Protein 4JHK (pdb70)

Secondary structure (DSSP, 8-state):
-----TTS-HHHHHHHHHHHH-GGGS-HHHHHHHHHHHHTT-HHHHTTHHHHHHHHHHHHHHHHS--HHHHHHHHHHHHHHHTHHHHHHH-HHHHHHHHHHHHHHHHH-EETTEE-GGGHHHHHHHHHHHTSHHHHT-HHHHHHHHHHHHHHHHHHHHH-HHHHHHHHHHHHHHHHH-SS--HHHHHHHHHHHHHHHTTS---HHHHHHH--/-TTSTTTS--HHHHHHHHHHH-

Foldseek 3Di:
DCLPCPVDDPVLVVQLVCLLQPVVVHDLLVNLVVLLVVLLVDQVNLLRNLVSLLSNQVNCCVPPVDRPNVVSNVVVLVVCLVCLVVVCVVDVSSNLSSLSNLLSNQQRDADVPHGDLVSLVSNLVSLLVCLDLVNQLDLSSLVSNLVSCLRCVLVSCVSPVVSSVVSLVSLVCCQPPPDSRDPSSNLSSVQSVVCVVVPNHHDPVNCVPRHD/DPPDCVPPDDPVVVVVVVVVVD

Organism: Danio rerio (NCBI:txid7955)

GO terms:
  GO:0042802 identical protein binding (F, IPI)
  GO:0005515 protein binding (F, IPI)

Solvent-accessible surface area: 12411 Å² total; per-residue (Å²): 208,70,49,63,14,121,57,18,84,148,140,24,25,158,42,0,105,49,0,15,147,61,0,55,70,28,89,18,108,124,0,2,39,29,0,0,60,32,0,15,169,36,77,76,0,1,76,22,0,0,70,0,0,91,38,0,19,86,14,4,50,191,81,80,131,19,33,84,0,11,67,27,0,0,36,51,0,14,122,33,19,137,46,54,86,108,4,34,175,142,27,39,102,45,1,15,3,2,0,6,0,0,2,4,0,0,40,70,2,72,2,81,134,106,12,1,83,7,0,7,110,13,0,2,62,0,0,46,49,0,3,64,70,54,0,3,98,46,79,68,0,0,82,8,0,7,46,0,0,62,80,2,0,55,48,0,37,146,70,29,69,138,48,0,67,99,0,0,60,49,0,109,73,6,37,133,126,23,165,88,5,38,89,95,0,72,79,35,0,68,6,0,30,88,22,34,93,41,41,27,138,65,58,121,102,7,79,165,161,40,89,166,123,164,73,36,174,77,142,111,140,37,6,1,50,51,0,47,118,22,55,152,204,94

Sequence (234 aa):
EDYKIQSFDLETQKLLKTALKDPGSVDLEKVSSVIVDQSLKDQVFSREAGRICYTIVQAEAKQTNGSVFRRNLLNRLQQEFKAREEETRKRSTQEWVCLVSFICNIFDYLKVNNMPMVALVHHPVYDCLFRLAQSDALKNEEEVDCLVLQLHRIGDQLEKMNVQLMDELFNLLRDGFLLQEDLSSMGRLLLLEILEFRAGGWKLSDTAQKYYYSPLGSMSRIKNWGDEVEEQEMRT

Structure (mmCIF, N/CA/C/O backbone):
data_4JHK
#
_entry.id   4JHK
#
_cell.length_a   70.650
_cell.length_b   70.650
_cell.length_c   242.550
_cell.angle_alpha   90.00
_cell.angle_beta   90.00
_cell.angle_gamma   120.00
#
_symmetry.space_group_name_H-M   'P 65 2 2'
#
loop_
_entity.id
_entity.type
_entity.pdbx_description
1 polymer 'MIF4G domain-containing protein B'
2 polymer 'Sb:cb157 protein'
3 non-polymer 'SULFATE ION'
4 water water
#
loop_
_atom_site.group_PDB
_atom_site.id
_atom_site.type_symbol
_atom_site.label_atom_id
_atom_site.label_alt_id
_atom_site.label_comp_id
_atom_site.label_asym_id
_atom_site.label_entity_id
_atom_site.label_seq_id
_atom_site.pdbx_PDB_ins_code
_atom_site.Cartn_x
_atom_site.Cartn_y
_atom_site.Cartn_z
_atom_site.occupancy
_atom_site.B_iso_or_equiv
_atom_site.auth_seq_id
_atom_site.auth_comp_id
_atom_site.auth_asym_id
_atom_site.auth_atom_id
_atom_site.pdbx_PDB_model_num
ATOM 1 N N . GLU A 1 7 ? -7.497 37.646 3.584 1.00 63.33 7 GLU A N 1
ATOM 2 C CA . GLU A 1 7 ? -6.496 38.704 3.437 1.00 63.85 7 GLU A CA 1
ATOM 3 C C . GLU A 1 7 ? -5.095 38.144 3.172 1.00 66.17 7 GLU A C 1
ATOM 4 O O . GLU A 1 7 ? -4.457 38.512 2.181 1.00 59.93 7 GLU A O 1
ATOM 10 N N . ASP A 1 8 ? -4.609 37.263 4.049 1.00 61.94 8 ASP A N 1
ATOM 11 C CA . ASP A 1 8 ? -3.328 36.601 3.799 1.00 59.52 8 ASP A CA 1
ATOM 12 C C . ASP A 1 8 ? -3.535 35.310 3.016 1.00 67.12 8 ASP A C 1
ATOM 13 O O . ASP A 1 8 ? -4.163 34.360 3.494 1.00 73.61 8 ASP A O 1
ATOM 18 N N . TYR A 1 9 ? -3.010 35.289 1.799 1.00 64.92 9 TYR A N 1
ATOM 19 C CA . TYR A 1 9 ? -3.095 34.106 0.962 1.00 55.59 9 TYR A CA 1
ATOM 20 C C . TYR A 1 9 ? -1.818 33.283 1.070 1.00 61.09 9 TYR A C 1
ATOM 21 O O . TYR A 1 9 ? -1.728 32.195 0.505 1.00 73.44 9 TYR A O 1
ATOM 30 N N . LYS A 1 10 ? -0.840 33.808 1.804 1.00 60.72 10 LYS A N 1
ATOM 31 C CA . LYS A 1 10 ? 0.412 33.095 2.079 1.00 65.37 10 LYS A CA 1
ATOM 32 C C . LYS A 1 10 ? 1.257 32.869 0.816 1.00 64.04 10 LYS A C 1
ATOM 33 O O . LYS A 1 10 ? 1.681 31.746 0.530 1.00 55.73 10 LYS A O 1
ATOM 39 N N . ILE A 1 11 ? 1.507 33.948 0.073 1.00 65.66 11 ILE A N 1
ATOM 40 C CA . ILE A 1 11 ? 2.270 33.862 -1.174 1.00 58.81 11 ILE A CA 1
ATOM 41 C C . ILE A 1 11 ? 3.676 34.441 -1.069 1.00 57.23 11 ILE A C 1
ATOM 42 O O . ILE A 1 11 ? 4.273 34.799 -2.085 1.00 59.32 11 ILE A O 1
ATOM 47 N N . GLN A 1 12 ? 4.206 34.515 0.149 1.00 59.54 12 GLN A N 1
ATOM 48 C CA . GLN A 1 12 ? 5.509 35.139 0.385 1.00 51.06 12 GLN A CA 1
ATOM 49 C C . GLN A 1 12 ? 6.634 34.312 -0.224 1.00 50.22 12 GLN A C 1
ATOM 50 O O . GLN A 1 12 ? 7.730 34.822 -0.464 1.00 58.53 12 GLN A O 1
ATOM 56 N N . SER A 1 13 ? 6.347 33.037 -0.483 1.00 54.28 13 SER A N 1
ATOM 57 C CA . SER A 1 13 ? 7.325 32.111 -1.061 1.00 54.56 13 SER A CA 1
ATOM 58 C C . SER A 1 13 ? 7.548 32.353 -2.547 1.00 48.71 13 SER A C 1
ATOM 59 O O . SER A 1 13 ? 8.387 31.705 -3.162 1.00 48.32 13 SER A O 1
ATOM 62 N N . PHE A 1 14 ? 6.797 33.296 -3.109 1.00 57.17 14 PHE A N 1
ATOM 63 C CA . PHE A 1 14 ? 6.769 33.521 -4.550 1.00 52.98 14 PHE A CA 1
ATOM 64 C C . PHE A 1 14 ? 7.715 34.620 -5.006 1.00 66.96 14 PHE A C 1
ATOM 65 O O . PHE A 1 14 ? 7.862 35.656 -4.345 1.00 62.71 14 PHE A O 1
ATOM 73 N N . ASP A 1 15 ? 8.173 34.460 -6.224 1.00 67.56 15 ASP A N 1
ATOM 74 C CA . ASP A 1 15 ? 8.993 35.399 -6.903 1.00 55.76 15 ASP A CA 1
ATOM 75 C C . ASP A 1 15 ? 8.208 36.680 -6.916 1.00 56.23 15 ASP A C 1
ATOM 76 O O . ASP A 1 15 ? 7.017 36.682 -6.921 1.00 59.68 15 ASP A O 1
ATOM 81 N N . LEU A 1 16 ? 8.903 37.784 -6.832 1.00 66.75 16 LEU A N 1
ATOM 82 C CA . LEU A 1 16 ? 8.285 39.101 -6.693 1.00 62.51 16 LEU A CA 1
ATOM 83 C C . LEU A 1 16 ? 7.379 39.427 -7.882 1.00 57.02 16 LEU A C 1
ATOM 84 O O . LEU A 1 16 ? 6.322 40.053 -7.730 1.00 40.54 16 LEU A O 1
ATOM 89 N N . GLU A 1 17 ? 7.808 38.992 -9.064 1.00 57.67 17 GLU A N 1
ATOM 90 C CA . GLU A 1 17 ? 7.041 39.178 -10.289 1.00 69.57 17 GLU A CA 1
ATOM 91 C C . GLU A 1 17 ? 5.720 38.418 -10.216 1.00 60.76 17 GLU A C 1
ATOM 92 O O . GLU A 1 17 ? 4.665 38.926 -10.598 1.00 47.36 17 GLU A O 1
ATOM 98 N N . THR A 1 18 ? 5.802 37.189 -9.718 1.00 61.22 18 THR A N 1
ATOM 99 C CA . THR A 1 18 ? 4.649 36.304 -9.618 1.00 56.91 18 THR A CA 1
ATOM 100 C C . THR A 1 18 ? 3.667 36.758 -8.537 1.00 51.06 18 THR A C 1
ATOM 101 O O . THR A 1 18 ? 2.457 36.551 -8.657 1.00 49.73 18 THR A O 1
ATOM 105 N N . GLN A 1 19 ? 4.190 37.378 -7.482 1.00 51.92 19 GLN A N 1
ATOM 106 C CA . GLN A 1 19 ? 3.328 37.977 -6.467 1.00 55.29 19 GLN A CA 1
ATOM 107 C C . GLN A 1 19 ? 2.421 38.990 -7.149 1.00 44.04 19 GLN A C 1
ATOM 108 O O . GLN A 1 19 ? 1.235 39.040 -6.873 1.00 49.11 19 GLN A O 1
ATOM 114 N N . LYS A 1 20 ? 2.982 39.772 -8.065 1.00 51.25 20 LYS A N 1
ATOM 115 C CA . LYS A 1 20 ? 2.210 40.791 -8.767 1.00 50.03 20 LYS A CA 1
ATOM 116 C C . LYS A 1 20 ? 1.161 40.140 -9.671 1.00 53.20 20 LYS A C 1
ATOM 117 O O . LYS A 1 20 ? 0.012 40.597 -9.747 1.00 49.30 20 LYS A O 1
ATOM 123 N N . LEU A 1 21 ? 1.561 39.061 -10.338 1.00 42.63 21 LEU A N 1
ATOM 124 C CA . LEU A 1 21 ? 0.657 38.319 -11.211 1.00 40.07 21 LEU A CA 1
ATOM 125 C C . LEU A 1 21 ? -0.536 37.784 -10.430 1.00 42.63 21 LEU A C 1
ATOM 126 O O . LEU A 1 21 ? -1.683 37.932 -10.853 1.00 37.82 21 LEU A O 1
ATOM 131 N N . LEU A 1 22 ? -0.256 37.181 -9.277 1.00 41.76 22 LEU A N 1
ATOM 132 C CA . LEU A 1 22 ? -1.295 36.576 -8.445 1.00 37.91 22 LEU A CA 1
ATOM 133 C C . LEU A 1 22 ? -2.254 37.606 -7.843 1.00 41.01 22 LEU A C 1
ATOM 134 O O . LEU A 1 22 ? -3.466 37.378 -7.797 1.00 42.33 22 LEU A O 1
ATOM 139 N N . LYS A 1 23 ? -1.711 38.733 -7.385 1.00 42.14 23 LYS A N 1
ATOM 140 C CA . LYS A 1 23 ? -2.521 39.797 -6.799 1.00 44.72 23 LYS A CA 1
ATOM 141 C C . LYS A 1 23 ? -3.419 40.424 -7.857 1.00 44.87 23 LYS A C 1
ATOM 142 O O . LYS A 1 23 ? -4.538 40.837 -7.573 1.00 37.55 23 LYS A O 1
ATOM 148 N N . THR A 1 24 ? -2.908 40.475 -9.083 1.00 47.16 24 THR A N 1
ATOM 149 C CA . THR A 1 24 ? -3.642 41.004 -10.219 1.00 38.22 24 THR A CA 1
ATOM 150 C C . THR A 1 24 ? -4.837 40.124 -10.554 1.00 42.53 24 THR A C 1
ATOM 151 O O . THR A 1 24 ? -5.950 40.614 -10.774 1.00 42.38 24 THR A O 1
ATOM 155 N N . ALA A 1 25 ? -4.595 38.819 -10.587 1.00 39.48 25 ALA A N 1
ATOM 156 C CA . ALA A 1 25 ? -5.621 37.848 -10.936 1.00 32.35 25 ALA A CA 1
ATOM 157 C C . ALA A 1 25 ? -6.810 37.906 -9.986 1.00 34.99 25 ALA A C 1
ATOM 158 O O . ALA A 1 25 ? -7.931 37.587 -10.379 1.00 30.73 25 ALA A O 1
ATOM 160 N N . LEU A 1 26 ? -6.553 38.321 -8.743 1.00 39.22 26 LEU A N 1
ATOM 161 C CA . LEU A 1 26 ? -7.579 38.393 -7.701 1.00 38.19 26 LEU A CA 1
ATOM 162 C C . LEU A 1 26 ? -8.571 39.494 -7.978 1.00 43.83 26 LEU A C 1
ATOM 163 O O . LEU A 1 26 ? -9.750 39.371 -7.646 1.00 41.37 26 LEU A O 1
ATOM 168 N N . LYS A 1 27 ? -8.082 40.591 -8.550 1.00 51.09 27 LYS A N 1
ATOM 169 C CA . LYS A 1 27 ? -8.937 41.740 -8.836 1.00 48.42 27 LYS A CA 1
ATOM 170 C C . LYS A 1 27 ? -9.450 41.675 -10.272 1.00 41.50 27 LYS A C 1
ATOM 171 O O . LYS A 1 27 ? -10.641 41.814 -10.524 1.00 47.65 27 LYS A O 1
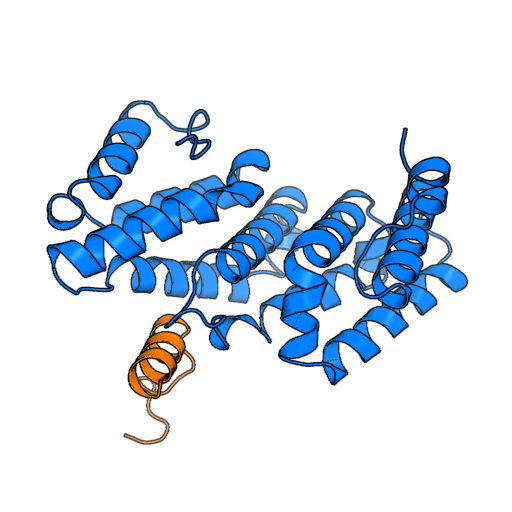ATOM 177 N N . ASP A 1 28 ? -8.550 41.440 -11.216 1.00 41.86 28 ASP A N 1
ATOM 178 C CA . ASP A 1 28 ? -8.924 41.492 -12.619 1.00 43.43 28 ASP A CA 1
ATOM 179 C C . ASP A 1 28 ? -8.468 40.232 -13.362 1.00 36.71 28 ASP A C 1
ATOM 180 O O . ASP A 1 28 ? -7.510 40.282 -14.140 1.00 34.63 28 ASP A O 1
ATOM 185 N N . PRO A 1 29 ? -9.161 39.099 -13.124 1.00 37.63 29 PRO A N 1
ATOM 186 C CA . PRO A 1 29 ? -8.845 37.808 -13.758 1.00 29.98 29 PRO A CA 1
ATOM 187 C C . PRO A 1 29 ? -8.699 37.939 -15.270 1.00 32.11 29 PRO A C 1
ATOM 188 O O . PRO A 1 29 ? -7.732 37.436 -15.832 1.00 33.53 29 PRO A O 1
ATOM 192 N N . GLY A 1 30 ? -9.642 38.629 -15.907 1.00 34.18 30 GLY A N 1
ATOM 193 C CA . GLY A 1 30 ? -9.676 38.756 -17.352 1.00 27.21 30 GLY A CA 1
ATOM 194 C C . GLY A 1 30 ? -8.403 39.332 -17.932 1.00 31.47 30 GLY A C 1
ATOM 195 O O . GLY A 1 30 ? -8.065 39.075 -19.089 1.00 34.27 30 GLY A O 1
ATOM 196 N N . SER A 1 31 ? -7.680 40.098 -17.125 1.00 30.91 31 SER A N 1
ATOM 197 C CA . SER A 1 31 ? -6.467 40.750 -17.608 1.00 33.21 31 SER A CA 1
ATOM 198 C C . SER A 1 31 ? -5.261 39.826 -17.647 1.00 40.06 31 SER A C 1
ATOM 199 O O . SER A 1 31 ? -4.260 40.145 -18.282 1.00 50.30 31 SER A O 1
ATOM 202 N N . VAL A 1 32 ? -5.343 38.681 -16.980 1.00 36.44 32 VAL A N 1
ATOM 203 C CA . VAL A 1 32 ? -4.182 37.800 -16.915 1.00 28.17 32 VAL A CA 1
ATOM 204 C C . VAL A 1 32 ? -4.399 36.424 -17.552 1.00 27.79 32 VAL A C 1
ATOM 205 O O . VAL A 1 32 ? -5.531 35.990 -17.767 1.00 29.98 32 VAL A O 1
ATOM 209 N N . ASP A 1 33 ? -3.296 35.750 -17.873 1.00 28.72 33 ASP A N 1
ATOM 210 C CA . ASP A 1 33 ? -3.347 34.381 -18.378 1.00 24.56 33 ASP A CA 1
ATOM 211 C C . ASP A 1 33 ? -3.689 33.451 -17.217 1.00 31.71 33 ASP A C 1
ATOM 212 O O . ASP A 1 33 ? -2.847 33.170 -16.361 1.00 26.85 33 ASP A O 1
ATOM 217 N N . LEU A 1 34 ? -4.942 33.004 -17.184 1.00 32.95 34 LEU A N 1
ATOM 218 C CA . LEU A 1 34 ? -5.444 32.200 -16.081 1.00 26.17 34 LEU A CA 1
ATOM 219 C C . LEU A 1 34 ? -4.868 30.796 -16.169 1.00 25.83 34 LEU A C 1
ATOM 220 O O . LEU A 1 34 ? -4.717 30.092 -15.173 1.00 27.86 34 LEU A O 1
ATOM 225 N N . GLU A 1 35 ? -4.524 30.377 -17.355 1.00 28.68 35 GLU A N 1
ATOM 226 C CA . GLU A 1 35 ? -3.842 29.136 -17.490 1.00 32.81 35 GLU A CA 1
ATOM 227 C C . GLU A 1 35 ? -2.446 29.203 -16.885 1.00 36.16 35 GLU A C 1
ATOM 228 O O . GLU A 1 35 ? -2.106 28.365 -16.119 1.00 32.87 35 GLU A O 1
ATOM 234 N N . LYS A 1 36 ? -1.681 30.243 -17.169 1.00 30.97 36 LYS A N 1
ATOM 235 C CA . LYS A 1 36 ? -0.366 30.414 -16.562 1.00 36.41 36 LYS A CA 1
ATOM 236 C C . LYS A 1 36 ? -0.452 30.732 -15.075 1.00 32.42 36 LYS A C 1
ATOM 237 O O . LYS A 1 36 ? 0.469 30.455 -14.328 1.00 37.88 36 LYS A O 1
ATOM 243 N N . VAL A 1 37 ? -1.564 31.306 -14.642 1.00 31.90 37 VAL A N 1
ATOM 244 C CA . VAL A 1 37 ? -1.776 31.567 -13.224 1.00 24.97 37 VAL A CA 1
ATOM 245 C C . VAL A 1 37 ? -2.057 30.283 -12.438 1.00 29.96 37 VAL A C 1
ATOM 246 O O . VAL A 1 37 ? -1.545 30.100 -11.334 1.00 35.83 37 VAL A O 1
ATOM 250 N N . SER A 1 38 ? -2.866 29.390 -13.000 1.00 27.04 38 SER A N 1
ATOM 251 C CA . SER A 1 38 ? -3.143 28.125 -12.330 1.00 28.06 38 SER A CA 1
ATOM 252 C C . SER A 1 38 ? -1.879 27.267 -12.291 1.00 29.66 38 SER A C 1
ATOM 253 O O . SER A 1 38 ? -1.598 26.579 -11.308 1.00 27.88 38 SER A O 1
ATOM 256 N N . SER A 1 39 ? -1.111 27.338 -13.370 1.00 35.70 39 SER A N 1
ATOM 257 C CA . SER A 1 39 ? 0.127 26.588 -13.497 1.00 35.36 39 SER A CA 1
ATOM 258 C C . SER A 1 39 ? 1.149 26.964 -12.427 1.00 34.06 39 SER A C 1
ATOM 259 O O . SER A 1 39 ? 1.784 26.091 -11.851 1.00 31.13 39 SER A O 1
ATOM 262 N N . VAL A 1 40 ? 1.304 28.254 -12.143 1.00 31.49 40 VAL A N 1
ATOM 263 C CA . VAL A 1 40 ? 2.325 28.665 -11.185 1.00 33.71 40 VAL A CA 1
ATOM 264 C C . VAL A 1 40 ? 1.887 28.375 -9.757 1.00 31.29 40 VAL A C 1
ATOM 265 O O . VAL A 1 40 ? 2.709 28.208 -8.867 1.00 31.19 40 VAL A O 1
ATOM 269 N N . ILE A 1 41 ? 0.579 28.302 -9.560 1.00 36.54 41 ILE A N 1
ATOM 270 C CA . ILE A 1 41 ? 0.008 27.926 -8.275 1.00 35.21 41 ILE A CA 1
ATOM 271 C C . ILE A 1 41 ? 0.182 26.432 -7.983 1.00 33.69 41 ILE A C 1
ATOM 272 O O . ILE A 1 41 ? 0.622 26.049 -6.901 1.00 32.85 41 ILE A O 1
ATOM 277 N N . VAL A 1 42 ? -0.153 25.582 -8.941 1.00 26.83 42 VAL A N 1
ATOM 278 C CA . VAL A 1 42 ? 0.056 24.168 -8.722 1.00 31.31 42 VAL A CA 1
ATOM 279 C C . VAL A 1 42 ? 1.544 23.884 -8.565 1.00 38.22 42 VAL A C 1
ATOM 280 O O . VAL A 1 42 ? 1.939 23.101 -7.695 1.00 42.08 42 VAL A O 1
ATOM 284 N N . ASP A 1 43 ? 2.364 24.529 -9.395 1.00 35.63 43 ASP A N 1
ATOM 285 C CA . ASP A 1 43 ? 3.809 24.313 -9.361 1.00 30.54 43 ASP A CA 1
ATOM 286 C C . ASP A 1 43 ? 4.340 24.547 -7.962 1.00 35.63 43 ASP A C 1
ATOM 287 O O . ASP A 1 43 ? 5.036 23.703 -7.393 1.00 38.00 43 ASP A O 1
ATOM 292 N N . GLN A 1 44 ? 3.985 25.700 -7.412 1.00 30.13 44 GLN A N 1
ATOM 293 C CA . GLN A 1 44 ? 4.537 26.140 -6.152 1.00 34.27 44 GLN A CA 1
ATOM 294 C C . GLN A 1 44 ? 3.975 25.309 -5.022 1.00 39.07 44 GLN A C 1
ATOM 295 O O . GLN A 1 44 ? 4.650 25.065 -4.020 1.00 39.98 44 GLN A O 1
ATOM 301 N N . SER A 1 45 ? 2.733 24.874 -5.194 1.00 37.76 45 SER A N 1
ATOM 302 C CA . SER A 1 45 ? 2.045 24.111 -4.168 1.00 37.02 45 SER A CA 1
ATOM 303 C C . SER A 1 45 ? 2.764 22.795 -3.898 1.00 32.91 45 SER A C 1
ATOM 304 O O . SER A 1 45 ? 2.681 22.260 -2.801 1.00 33.81 45 SER A O 1
ATOM 307 N N . LEU A 1 46 ? 3.456 22.267 -4.900 1.00 30.15 46 LEU A N 1
ATOM 308 C CA . LEU A 1 46 ? 4.132 20.987 -4.732 1.00 39.53 46 LEU A CA 1
ATOM 309 C C . LEU A 1 46 ? 5.514 21.198 -4.146 1.00 40.10 46 LEU A C 1
ATOM 310 O O . LEU A 1 46 ? 6.211 20.222 -3.854 1.00 44.41 46 LEU A O 1
ATOM 315 N N . LYS A 1 47 ? 5.907 22.462 -3.973 1.00 39.12 47 LYS A N 1
ATOM 316 C CA . LYS A 1 47 ? 7.284 22.799 -3.580 1.00 31.44 47 LYS A CA 1
ATOM 317 C C . LYS A 1 47 ? 7.413 23.443 -2.216 1.00 26.54 47 LYS A C 1
ATOM 318 O O . LYS A 1 47 ? 8.507 23.509 -1.687 1.00 38.42 47 LYS A O 1
ATOM 324 N N . ASP A 1 48 ? 6.313 23.943 -1.666 1.00 26.69 48 ASP A N 1
ATOM 325 C CA . ASP A 1 48 ? 6.341 24.680 -0.405 1.00 25.93 48 ASP A CA 1
ATOM 326 C C . ASP A 1 48 ? 5.187 24.228 0.456 1.00 37.00 48 ASP A C 1
ATOM 327 O O . ASP A 1 48 ? 4.030 24.318 0.044 1.00 36.23 48 ASP A O 1
ATOM 332 N N . GLN A 1 49 ? 5.496 23.758 1.658 1.00 36.70 49 GLN A N 1
ATOM 333 C CA . GLN A 1 49 ? 4.497 23.091 2.476 1.00 40.18 49 GLN A CA 1
ATOM 334 C C . GLN A 1 49 ? 3.439 24.038 3.013 1.00 39.81 49 GLN A C 1
ATOM 335 O O . GLN A 1 49 ? 2.259 23.683 3.075 1.00 42.74 49 GLN A O 1
ATOM 341 N N . VAL A 1 50 ? 3.856 25.239 3.401 1.00 36.51 50 VAL A N 1
ATOM 342 C CA . VAL A 1 50 ? 2.914 26.211 3.945 1.00 38.48 50 VAL A CA 1
ATOM 343 C C . VAL A 1 50 ? 1.916 26.634 2.885 1.00 39.74 50 VAL A C 1
ATOM 344 O O . VAL A 1 50 ? 0.740 26.846 3.180 1.00 45.30 50 VAL A O 1
ATOM 348 N N . PHE A 1 51 ? 2.385 26.759 1.649 1.00 33.55 51 PHE A N 1
ATOM 349 C CA . PHE A 1 51 ? 1.494 27.156 0.576 1.00 41.06 51 PHE A CA 1
ATOM 350 C C . PHE A 1 51 ? 0.526 26.028 0.201 1.00 44.45 51 PHE A C 1
ATOM 351 O O . PHE A 1 51 ? -0.669 26.272 -0.011 1.00 43.58 51 PHE A O 1
ATOM 359 N N . SER A 1 52 ? 1.039 24.799 0.138 1.00 38.71 52 SER A N 1
ATOM 360 C CA . SER A 1 52 ? 0.209 23.629 -0.156 1.00 38.11 52 SER A CA 1
ATOM 361 C C . SER A 1 52 ? -1.002 23.508 0.775 1.00 41.94 52 SER A C 1
ATOM 362 O O . SER A 1 52 ? -2.071 23.074 0.346 1.00 43.79 52 SER A O 1
ATOM 365 N N . ARG A 1 53 ? -0.854 23.905 2.038 1.00 44.15 53 ARG A N 1
ATOM 366 C CA . ARG A 1 53 ? -1.982 23.822 2.966 1.00 45.69 53 ARG A CA 1
ATOM 367 C C . ARG A 1 53 ? -2.817 25.094 2.993 1.00 47.25 53 ARG A C 1
ATOM 368 O O . ARG A 1 53 ? -3.792 25.166 3.740 1.00 46.29 53 ARG A O 1
ATOM 376 N N . GLU A 1 54 ? -2.442 26.101 2.208 1.00 43.71 54 GLU A N 1
ATOM 377 C CA . GLU A 1 54 ? -3.190 27.357 2.239 1.00 45.12 54 GLU A CA 1
ATOM 378 C C . GLU A 1 54 ? -3.625 27.890 0.882 1.00 47.95 54 GLU A C 1
ATOM 379 O O . GLU A 1 54 ? -4.387 28.852 0.827 1.00 44.63 54 GLU A O 1
ATOM 385 N N . ALA A 1 55 ? -3.157 27.271 -0.201 1.00 39.56 55 ALA A N 1
ATOM 386 C CA . ALA A 1 55 ? -3.428 27.780 -1.554 1.00 42.55 55 ALA A CA 1
ATOM 387 C C . ALA A 1 55 ? -4.914 27.806 -1.938 1.00 39.67 55 ALA A C 1
ATOM 388 O O . ALA A 1 55 ? -5.299 28.452 -2.912 1.00 37.10 55 ALA A O 1
ATOM 390 N N . GLY A 1 56 ? -5.729 27.128 -1.178 1.00 39.16 56 GLY A N 1
ATOM 391 C CA . GLY A 1 56 ? -7.146 27.077 -1.404 1.00 37.73 56 GLY A CA 1
ATOM 392 C C . GLY A 1 56 ? -7.823 28.401 -1.292 1.00 34.36 56 GLY A C 1
ATOM 393 O O . GLY A 1 56 ? -8.721 28.661 -2.024 1.00 31.09 56 GLY A O 1
ATOM 394 N N . ARG A 1 57 ? -7.402 29.204 -0.340 1.00 31.23 57 ARG A N 1
ATOM 395 C CA . ARG A 1 57 ? -7.892 30.568 -0.171 1.00 36.91 57 ARG A CA 1
ATOM 396 C C . ARG A 1 57 ? -7.777 31.369 -1.470 1.00 34.93 57 ARG A C 1
ATOM 397 O O . ARG A 1 57 ? -8.768 31.870 -1.995 1.00 31.44 57 ARG A O 1
ATOM 405 N N . ILE A 1 58 ? -6.560 31.484 -1.984 1.00 35.35 58 ILE A N 1
ATOM 406 C CA . ILE A 1 58 ? -6.327 32.302 -3.160 1.00 34.12 58 ILE A CA 1
ATOM 407 C C . ILE A 1 58 ? -7.029 31.716 -4.388 1.00 39.65 58 ILE A C 1
ATOM 408 O O . ILE A 1 58 ? -7.554 32.471 -5.215 1.00 40.27 58 ILE A O 1
ATOM 413 N N . CYS A 1 59 ? -7.071 30.384 -4.492 1.00 34.16 59 CYS A N 1
ATOM 414 C CA . CYS A 1 59 ? -7.747 29.738 -5.614 1.00 28.26 59 CYS A CA 1
ATOM 415 C C . CYS A 1 59 ? -9.234 30.070 -5.606 1.00 30.12 59 CYS A C 1
ATOM 416 O O . CYS A 1 59 ? -9.816 30.334 -6.654 1.00 31.69 59 CYS A O 1
ATOM 419 N N . TYR A 1 60 ? -9.840 30.047 -4.420 1.00 31.50 60 TYR A N 1
ATOM 420 C CA . TYR A 1 60 ? -11.255 30.369 -4.263 1.00 34.48 60 TYR A CA 1
ATOM 421 C C . TYR A 1 60 ? -11.509 31.832 -4.639 1.00 31.53 60 TYR A C 1
ATOM 422 O O . TYR A 1 60 ? -12.402 32.137 -5.438 1.00 32.22 60 TYR A O 1
ATOM 431 N N . THR A 1 61 ? -10.707 32.729 -4.082 1.00 30.21 61 THR A N 1
ATOM 432 C CA . THR A 1 61 ? -10.843 34.141 -4.392 1.00 34.29 61 THR A CA 1
ATOM 433 C C . THR A 1 61 ? -10.826 34.394 -5.905 1.00 35.83 61 THR A C 1
ATOM 434 O O . THR A 1 61 ? -11.681 35.126 -6.428 1.00 35.36 61 THR A O 1
ATOM 438 N N . ILE A 1 62 ? -9.880 33.768 -6.604 1.00 29.68 62 ILE A N 1
ATOM 439 C CA . ILE A 1 62 ? -9.801 33.900 -8.057 1.00 30.01 62 ILE A CA 1
ATOM 440 C C . ILE A 1 62 ? -11.016 33.289 -8.755 1.00 26.44 62 ILE A C 1
ATOM 441 O O . ILE A 1 62 ? -11.577 33.881 -9.674 1.00 29.15 62 ILE A O 1
ATOM 446 N N . VAL A 1 63 ? -11.426 32.109 -8.310 1.00 32.09 63 VAL A N 1
ATOM 447 C CA . VAL A 1 63 ? -12.561 31.426 -8.920 1.00 30.67 63 VAL A CA 1
ATOM 448 C C . VAL A 1 63 ? -13.789 32.296 -8.842 1.00 29.07 63 VAL A C 1
ATOM 449 O O . VAL A 1 63 ? -14.514 32.433 -9.826 1.00 29.28 63 VAL A O 1
ATOM 453 N N . GLN A 1 64 ? -13.995 32.903 -7.674 1.00 31.27 64 GLN A N 1
ATOM 454 C CA . GLN A 1 64 ? -15.131 33.796 -7.447 1.00 34.36 64 GLN A CA 1
ATOM 455 C C . GLN A 1 64 ? -15.015 35.077 -8.291 1.00 38.78 64 GLN A C 1
ATOM 456 O O . GLN A 1 64 ? -16.007 35.565 -8.827 1.00 36.93 64 GLN A O 1
ATOM 462 N N . ALA A 1 65 ? -13.799 35.614 -8.388 1.00 34.84 65 ALA A N 1
ATOM 463 C CA . ALA A 1 65 ? -13.527 36.827 -9.156 1.00 29.33 65 ALA A CA 1
ATOM 464 C C . ALA A 1 65 ? -13.863 36.651 -10.630 1.00 34.20 65 ALA A C 1
ATOM 465 O O . ALA A 1 65 ? -14.385 37.555 -11.270 1.00 36.74 65 ALA A O 1
ATOM 467 N N . GLU A 1 66 ? -13.569 35.479 -11.168 1.00 34.51 66 GLU A N 1
ATOM 468 C CA . GLU A 1 66 ? -13.859 35.216 -12.567 1.00 38.20 66 GLU A CA 1
ATOM 469 C C . GLU A 1 66 ? -15.359 35.021 -12.800 1.00 39.45 66 GLU A C 1
ATOM 470 O O . GLU A 1 66 ? -15.897 35.432 -13.824 1.00 42.23 66 GLU A O 1
ATOM 476 N N . ALA A 1 67 ? -16.036 34.387 -11.854 1.00 34.07 67 ALA A N 1
ATOM 477 C CA . ALA A 1 67 ? -17.462 34.179 -12.006 1.00 35.35 67 ALA A CA 1
ATOM 478 C C . ALA A 1 67 ? -18.162 35.529 -11.967 1.00 41.63 67 ALA A C 1
ATOM 479 O O . ALA A 1 67 ? -19.111 35.772 -12.707 1.00 44.88 67 ALA A O 1
ATOM 481 N N . LYS A 1 68 ? -17.674 36.411 -11.105 1.00 39.06 68 LYS A N 1
ATOM 482 C CA . LYS A 1 68 ? -18.245 37.741 -10.966 1.00 40.00 68 LYS A CA 1
ATOM 483 C C . LYS A 1 68 ? -18.007 38.527 -12.242 1.00 39.43 68 LYS A C 1
ATOM 484 O O . LYS A 1 68 ? -18.948 39.007 -12.876 1.00 45.39 68 LYS A O 1
ATOM 490 N N . GLN A 1 69 ? -16.737 38.638 -12.614 1.00 37.23 69 GLN A N 1
ATOM 491 C CA . GLN A 1 69 ? -16.312 39.498 -13.711 1.00 32.94 69 GLN A CA 1
ATOM 492 C C . GLN A 1 69 ? -16.820 39.051 -15.086 1.00 38.36 69 GLN A C 1
ATOM 493 O O . GLN A 1 69 ? -17.393 39.852 -15.819 1.00 39.55 69 GLN A O 1
ATOM 499 N N . THR A 1 70 ? -16.616 37.783 -15.436 1.00 40.60 70 THR A N 1
ATOM 500 C CA . THR A 1 70 ? -16.951 37.306 -16.775 1.00 30.60 70 THR A CA 1
ATOM 501 C C . THR A 1 70 ? -17.843 36.087 -16.784 1.00 29.72 70 THR A C 1
ATOM 502 O O . THR A 1 70 ? -18.075 35.505 -17.840 1.00 35.94 70 THR A O 1
ATOM 506 N N . ASN A 1 71 ? -18.254 35.637 -15.630 1.00 38.27 71 ASN A N 1
ATOM 507 C CA . ASN A 1 71 ? -19.138 34.498 -15.543 1.00 38.75 71 ASN A CA 1
ATOM 508 C C . ASN A 1 71 ? -18.462 33.233 -16.022 1.00 41.85 71 ASN A C 1
ATOM 509 O O . ASN A 1 71 ? -19.095 32.242 -16.266 1.00 29.43 71 ASN A O 1
ATOM 514 N N . GLY A 1 72 ? -17.150 33.292 -16.125 1.00 43.32 72 GLY A N 1
ATOM 515 C CA . GLY A 1 72 ? -16.349 32.192 -16.621 1.00 39.32 72 GLY A CA 1
ATOM 516 C C . GLY A 1 72 ? -15.754 31.345 -15.510 1.00 49.48 72 GLY A C 1
ATOM 517 O O . GLY A 1 72 ? -15.577 31.807 -14.378 1.00 43.18 72 GLY A O 1
ATOM 518 N N . SER A 1 73 ? -15.434 30.097 -15.832 1.00 44.27 73 SER A N 1
ATOM 519 C CA . SER A 1 73 ? -14.737 29.248 -14.882 1.00 41.79 73 SER A CA 1
ATOM 520 C C . SER A 1 73 ? -13.531 28.591 -15.553 1.00 33.78 73 SER A C 1
ATOM 521 O O . SER A 1 73 ? -13.210 27.441 -15.290 1.00 33.52 73 SER A O 1
ATOM 524 N N . VAL A 1 74 ? -12.871 29.346 -16.423 1.00 31.85 74 VAL A N 1
ATOM 525 C CA . VAL A 1 74 ? -11.635 28.910 -17.057 1.00 32.98 74 VAL A CA 1
ATOM 526 C C . VAL A 1 74 ? -10.553 28.530 -16.043 1.00 35.05 74 VAL A C 1
ATOM 527 O O . VAL A 1 74 ? -9.964 27.448 -16.127 1.00 36.19 74 VAL A O 1
ATOM 531 N N . PHE A 1 75 ? -10.280 29.429 -15.098 1.00 34.88 75 PHE A N 1
ATOM 532 C CA . PHE A 1 75 ? -9.229 29.202 -14.096 1.00 34.70 75 PHE A CA 1
ATOM 533 C C . PHE A 1 75 ? -9.520 27.978 -13.226 1.00 30.64 75 PHE A C 1
ATOM 534 O O . PHE A 1 75 ? -8.627 27.183 -12.931 1.00 27.11 75 PHE A O 1
ATOM 542 N N . ARG A 1 76 ? -10.764 27.793 -12.871 1.00 27.78 76 ARG A N 1
ATOM 543 C CA . ARG A 1 76 ? -11.192 26.682 -12.086 1.00 21.84 76 ARG A CA 1
ATOM 544 C C . ARG A 1 76 ? -10.876 25.480 -12.881 1.00 20.77 76 ARG A C 1
ATOM 545 O O . ARG A 1 76 ? -10.541 24.480 -12.367 1.00 27.42 76 ARG A O 1
ATOM 553 N N . ARG A 1 77 ? -11.046 25.591 -14.164 1.00 23.88 77 ARG A N 1
ATOM 554 C CA . ARG A 1 77 ? -10.953 24.438 -15.028 1.00 27.02 77 ARG A CA 1
ATOM 555 C C . ARG A 1 77 ? -9.510 24.036 -15.297 1.00 30.64 77 ARG A C 1
ATOM 556 O O . ARG A 1 77 ? -9.185 22.850 -15.270 1.00 30.51 77 ARG A O 1
ATOM 564 N N . ASN A 1 78 ? -8.653 25.016 -15.568 1.00 25.54 78 ASN A N 1
ATOM 565 C CA . ASN A 1 78 ? -7.231 24.742 -15.713 1.00 26.38 78 ASN A CA 1
ATOM 566 C C . ASN A 1 78 ? -6.641 24.168 -14.438 1.00 27.33 78 ASN A C 1
ATOM 567 O O . ASN A 1 78 ? -5.830 23.251 -14.485 1.00 33.08 78 ASN A O 1
ATOM 572 N N . LEU A 1 79 ? -7.057 24.711 -13.298 1.00 27.99 79 LEU A N 1
ATOM 573 C CA . LEU A 1 79 ? -6.581 24.241 -11.999 1.00 27.08 79 LEU A CA 1
ATOM 574 C C . LEU A 1 79 ? -6.964 22.789 -11.749 1.00 27.44 79 LEU A C 1
ATOM 575 O O . LEU A 1 79 ? -6.118 21.979 -11.374 1.00 30.81 79 LEU A O 1
ATOM 580 N N . LEU A 1 80 ? -8.237 22.461 -11.961 1.00 23.11 80 LEU A N 1
ATOM 581 C CA . LEU A 1 80 ? -8.719 21.110 -11.713 1.00 20.83 80 LEU A CA 1
ATOM 582 C C . LEU A 1 80 ? -8.053 20.092 -12.638 1.00 23.91 80 LEU A C 1
ATOM 583 O O . LEU A 1 80 ? -7.705 18.984 -12.223 1.00 23.69 80 LEU A O 1
ATOM 588 N N . ASN A 1 81 ? -7.861 20.468 -13.892 1.00 25.70 81 ASN A N 1
ATOM 589 C CA . ASN A 1 81 ? -7.247 19.550 -14.834 1.00 28.20 81 ASN A CA 1
ATOM 590 C C . ASN A 1 81 ? -5.752 19.378 -14.617 1.00 25.49 81 ASN A C 1
ATOM 591 O O . ASN A 1 81 ? -5.212 18.297 -14.829 1.00 21.23 81 ASN A O 1
ATOM 596 N N . ARG A 1 82 ? -5.082 20.433 -14.175 1.00 22.16 82 ARG A N 1
ATOM 597 C CA . ARG A 1 82 ? -3.670 20.295 -13.856 1.00 27.19 82 ARG A CA 1
ATOM 598 C C . ARG A 1 82 ? -3.494 19.438 -12.590 1.00 28.25 82 ARG A C 1
ATOM 599 O O . ARG A 1 82 ? -2.616 18.567 -12.528 1.00 22.26 82 ARG A O 1
ATOM 607 N N . LEU A 1 83 ? -4.354 19.660 -11.598 1.00 26.53 83 LEU A N 1
ATOM 608 C CA . LEU A 1 83 ? -4.340 18.834 -10.390 1.00 25.96 83 LEU A CA 1
ATOM 609 C C . LEU A 1 83 ? -4.619 17.374 -10.721 1.00 23.49 83 LEU A C 1
ATOM 610 O O . LEU A 1 83 ? -3.975 16.478 -10.179 1.00 23.85 83 LEU A O 1
ATOM 615 N N . GLN A 1 84 ? -5.581 17.138 -11.608 1.00 21.15 84 GLN A N 1
ATOM 616 C CA . GLN A 1 84 ? -5.938 15.776 -11.977 1.00 19.05 84 GLN A CA 1
ATOM 617 C C . GLN A 1 84 ? -4.730 15.084 -12.585 1.00 17.60 84 GLN A C 1
ATOM 618 O O . GLN A 1 84 ? -4.532 13.891 -12.404 1.00 21.09 84 GLN A O 1
ATOM 624 N N . GLN A 1 85 ? -3.910 15.840 -13.292 1.00 20.48 85 GLN A N 1
ATOM 625 C CA . GLN A 1 85 ? -2.733 15.267 -13.904 1.00 19.47 85 GLN A CA 1
ATOM 626 C C . GLN A 1 85 ? -1.689 14.905 -12.845 1.00 21.49 85 GLN A C 1
ATOM 627 O O . GLN A 1 85 ? -1.077 13.838 -12.905 1.00 26.89 85 GLN A O 1
ATOM 633 N N . GLU A 1 86 ? -1.486 15.785 -11.873 1.00 18.11 86 GLU A N 1
ATOM 634 C CA . GLU A 1 86 ? -0.594 15.465 -10.766 1.00 19.48 86 GLU A CA 1
ATOM 635 C C . GLU A 1 86 ? -1.175 14.297 -9.953 1.00 26.16 86 GLU A C 1
ATOM 636 O O . GLU A 1 86 ? -0.457 13.381 -9.551 1.00 25.57 86 GLU A O 1
ATOM 642 N N . PHE A 1 87 ? -2.481 14.314 -9.730 1.00 21.96 87 PHE A N 1
ATOM 643 C CA . PHE A 1 87 ? -3.117 13.203 -9.041 1.00 21.87 87 PHE A CA 1
ATOM 644 C C . PHE A 1 87 ? -2.922 11.851 -9.758 1.00 26.08 87 PHE A C 1
ATOM 645 O O . PHE A 1 87 ? -2.754 10.818 -9.108 1.00 26.27 87 PHE A O 1
ATOM 653 N N . LYS A 1 88 ? -2.955 11.857 -11.089 1.00 22.64 88 LYS A N 1
ATOM 654 C CA . LYS A 1 88 ? -2.757 10.632 -11.852 1.00 21.75 88 LYS A CA 1
ATOM 655 C C . LYS A 1 88 ? -1.323 10.143 -11.735 1.00 27.66 88 LYS A C 1
ATOM 656 O O . LYS A 1 88 ? -1.064 8.941 -11.794 1.00 27.33 88 LYS A O 1
ATOM 662 N N . ALA A 1 89 ? -0.397 11.081 -11.556 1.00 25.28 89 ALA A N 1
ATOM 663 C CA . ALA A 1 89 ? 1.021 10.756 -11.437 1.00 20.19 89 ALA A CA 1
ATOM 664 C C . ALA A 1 89 ? 1.487 10.733 -9.976 1.00 31.10 89 ALA A C 1
ATOM 665 O O . ALA A 1 89 ? 2.664 10.995 -9.676 1.00 23.35 89 ALA A O 1
ATOM 667 N N . ARG A 1 90 ? 0.569 10.423 -9.062 1.00 26.35 90 ARG A N 1
ATOM 668 C CA . ARG A 1 90 ? 0.881 10.531 -7.638 1.00 24.44 90 ARG A CA 1
ATOM 669 C C . ARG A 1 90 ? 1.968 9.568 -7.159 1.00 29.51 90 ARG A C 1
ATOM 670 O O . ARG A 1 90 ? 2.839 9.943 -6.368 1.00 25.70 90 ARG A O 1
ATOM 678 N N . GLU A 1 91 ? 1.920 8.335 -7.655 1.00 25.77 91 GLU A N 1
ATOM 679 C CA A GLU A 1 91 ? 2.819 7.275 -7.238 0.52 24.97 91 GLU A CA 1
ATOM 680 C CA B GLU A 1 91 ? 2.855 7.326 -7.178 0.48 25.05 91 GLU A CA 1
ATOM 681 C C . GLU A 1 91 ? 4.253 7.571 -7.695 1.00 27.24 91 GLU A C 1
ATOM 682 O O . GLU A 1 91 ? 5.219 7.363 -6.966 1.00 27.58 91 GLU A O 1
ATOM 693 N N . GLU A 1 92 ? 4.375 8.050 -8.925 1.00 30.63 92 GLU A N 1
ATOM 694 C CA . GLU A 1 92 ? 5.682 8.429 -9.430 1.00 26.71 92 GLU A CA 1
ATOM 695 C C . GLU A 1 92 ? 6.277 9.581 -8.619 1.00 33.50 92 GLU A C 1
ATOM 696 O O . GLU A 1 92 ? 7.460 9.555 -8.251 1.00 39.97 92 GLU A O 1
ATOM 702 N N . THR A 1 93 ? 5.4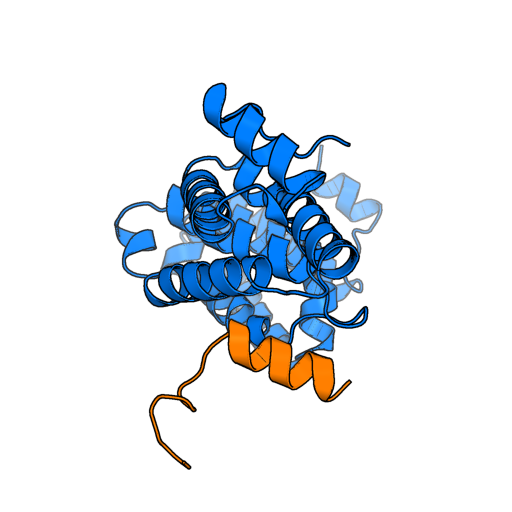55 10.593 -8.350 1.00 30.79 93 THR A N 1
ATOM 703 C CA . THR A 1 93 ? 5.847 11.725 -7.509 1.00 27.46 93 THR A CA 1
ATOM 704 C C . THR A 1 93 ? 6.241 11.306 -6.095 1.00 28.60 93 THR A C 1
ATOM 705 O O . THR A 1 93 ? 7.177 11.861 -5.518 1.00 29.65 93 THR A O 1
ATOM 709 N N . ARG A 1 94 ? 5.532 10.327 -5.535 1.00 28.77 94 ARG A N 1
ATOM 710 C CA . ARG A 1 94 ? 5.857 9.856 -4.195 1.00 25.53 94 ARG A CA 1
ATOM 711 C C . ARG A 1 94 ? 7.258 9.250 -4.159 1.00 34.12 94 ARG A C 1
ATOM 712 O O . ARG A 1 94 ? 8.064 9.613 -3.301 1.00 32.72 94 ARG A O 1
ATOM 720 N N . LYS A 1 95 ? 7.531 8.337 -5.096 1.00 32.88 95 LYS A N 1
ATOM 721 C CA . LYS A 1 95 ? 8.875 7.805 -5.342 1.00 28.98 95 LYS A CA 1
ATOM 722 C C . LYS A 1 95 ? 9.948 8.879 -5.391 1.00 34.21 95 LYS A C 1
ATOM 723 O O . LYS A 1 95 ? 10.972 8.785 -4.716 1.00 41.21 95 LYS A O 1
ATOM 729 N N . ARG A 1 96 ? 9.728 9.878 -6.235 1.00 33.71 96 ARG A N 1
ATOM 730 C CA . ARG A 1 96 ? 10.695 10.944 -6.406 1.00 26.52 96 ARG A CA 1
ATOM 731 C C . ARG A 1 96 ? 10.890 11.723 -5.104 1.00 34.08 96 ARG A C 1
ATOM 732 O O . ARG A 1 96 ? 12.021 11.882 -4.642 1.00 40.55 96 ARG A O 1
ATOM 740 N N . SER A 1 97 ? 9.798 12.196 -4.502 1.00 30.25 97 SER A N 1
ATOM 741 C CA . SER A 1 97 ? 9.897 12.977 -3.262 1.00 27.47 97 SER A CA 1
ATOM 742 C C . SER A 1 97 ? 8.699 12.841 -2.329 1.00 29.14 97 SER A C 1
ATOM 743 O O . SER A 1 97 ? 7.579 13.194 -2.696 1.00 41.77 97 SER A O 1
ATOM 746 N N . THR A 1 98 ? 8.934 12.357 -1.117 1.00 25.92 98 THR A N 1
ATOM 747 C CA . THR A 1 98 ? 7.860 12.229 -0.140 1.00 30.62 98 THR A CA 1
ATOM 748 C C . THR A 1 98 ? 7.307 13.615 0.177 1.00 32.20 98 THR A C 1
ATOM 749 O O . THR A 1 98 ? 6.097 13.804 0.348 1.00 34.67 98 THR A O 1
ATOM 753 N N . GLN A 1 99 ? 8.206 14.587 0.224 1.00 29.65 99 GLN A N 1
ATOM 754 C CA . GLN A 1 99 ? 7.830 15.964 0.477 1.00 34.27 99 GLN A CA 1
ATOM 755 C C . GLN A 1 99 ? 6.829 16.487 -0.559 1.00 38.72 99 GLN A C 1
ATOM 756 O O . GLN A 1 99 ? 5.818 17.090 -0.194 1.00 30.15 99 GLN A O 1
ATOM 762 N N . GLU A 1 100 ? 7.118 16.267 -1.846 1.00 32.24 100 GLU A N 1
ATOM 763 C CA . GLU A 1 100 ? 6.229 16.699 -2.925 1.00 25.12 100 GLU A CA 1
ATOM 764 C C . GLU A 1 100 ? 4.867 16.029 -2.815 1.00 32.32 100 GLU A C 1
ATOM 765 O O . GLU A 1 100 ? 3.828 16.675 -2.987 1.00 26.87 100 GLU A O 1
ATOM 771 N N . TRP A 1 101 ? 4.891 14.724 -2.539 1.00 32.86 101 TRP A N 1
ATOM 772 C CA . TRP A 1 101 ? 3.685 13.908 -2.415 1.00 19.55 101 TRP A CA 1
ATOM 773 C C . TRP A 1 101 ? 2.775 14.357 -1.260 1.00 25.97 101 TRP A C 1
ATOM 774 O O . TRP A 1 101 ? 1.560 14.458 -1.436 1.00 28.62 101 TRP A O 1
ATOM 785 N N . VAL A 1 102 ? 3.339 14.660 -0.094 1.00 21.19 102 VAL A N 1
ATOM 786 C CA . VAL A 1 102 ? 2.499 15.161 0.990 1.00 21.66 102 VAL A CA 1
ATOM 787 C C . VAL A 1 102 ? 1.997 16.559 0.647 1.00 22.30 102 VAL A C 1
ATOM 788 O O . VAL A 1 102 ? 0.915 16.960 1.081 1.00 30.42 102 VAL A O 1
ATOM 792 N N . CYS A 1 103 ? 2.757 17.292 -0.156 1.00 19.09 103 CYS A N 1
ATOM 793 C CA . CYS A 1 103 ? 2.299 18.610 -0.608 1.00 30.02 103 CYS A CA 1
ATOM 794 C C . CYS A 1 103 ? 1.095 18.501 -1.542 1.00 28.33 103 CYS A C 1
ATOM 795 O O . CYS A 1 103 ? 0.097 19.200 -1.363 1.00 24.82 103 CYS A O 1
ATOM 798 N N . LEU A 1 104 ? 1.208 17.618 -2.533 1.00 26.11 104 LEU A N 1
ATOM 799 C CA . LEU A 1 104 ? 0.094 17.273 -3.414 1.00 26.17 104 LEU A CA 1
ATOM 800 C C . LEU A 1 104 ? -1.193 16.948 -2.624 1.00 27.17 104 LEU A C 1
ATOM 801 O O . LEU A 1 104 ? -2.229 17.587 -2.826 1.00 23.24 104 LEU A O 1
ATOM 806 N N . VAL A 1 105 ? -1.120 15.981 -1.709 1.00 27.19 105 VAL A N 1
ATOM 807 C CA . VAL A 1 105 ? -2.283 15.606 -0.900 1.00 20.34 105 VAL A CA 1
ATOM 808 C C . VAL A 1 105 ? -2.843 16.799 -0.102 1.00 24.78 1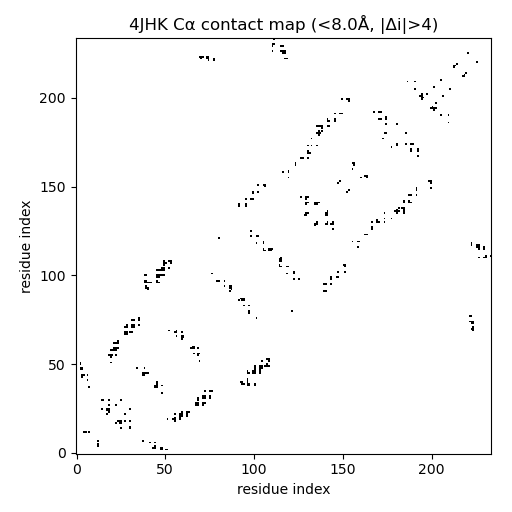05 VAL A C 1
ATOM 809 O O . VAL A 1 105 ? -4.052 17.042 -0.095 1.00 24.38 105 VAL A O 1
ATOM 813 N N . SER A 1 106 ? -1.971 17.539 0.576 1.00 26.09 106 SER A N 1
ATOM 814 C CA . SER A 1 106 ? -2.420 18.719 1.311 1.00 24.14 106 SER A CA 1
ATOM 815 C C . SER A 1 106 ? -3.145 19.717 0.394 1.00 26.46 106 SER A C 1
ATOM 816 O O . SER A 1 106 ? -4.195 20.267 0.753 1.00 26.37 106 SER A O 1
ATOM 819 N N . PHE A 1 107 ? -2.595 19.927 -0.799 1.00 25.27 107 PHE A N 1
ATOM 820 C CA . PHE A 1 107 ? -3.197 20.855 -1.745 1.00 27.68 107 PHE A CA 1
ATOM 821 C C . PHE A 1 107 ? -4.546 20.354 -2.286 1.00 23.96 107 PHE A C 1
ATOM 822 O O . PHE A 1 107 ? -5.538 21.073 -2.217 1.00 23.70 107 PHE A O 1
ATOM 830 N N . ILE A 1 108 ? -4.592 19.135 -2.812 1.00 20.78 108 ILE A N 1
ATOM 831 C CA . ILE A 1 108 ? -5.873 18.564 -3.224 1.00 22.43 108 ILE A CA 1
ATOM 832 C C . ILE A 1 108 ? -6.924 18.748 -2.116 1.00 22.61 108 ILE A C 1
ATOM 833 O O . ILE A 1 108 ? -8.003 19.287 -2.367 1.00 19.01 108 ILE A O 1
ATOM 838 N N . CYS A 1 109 ? -6.588 18.344 -0.887 1.00 25.08 109 CYS A N 1
ATOM 839 C CA . CYS A 1 109 ? -7.538 18.405 0.233 1.00 20.83 109 CYS A CA 1
ATOM 840 C C . CYS A 1 109 ? -7.942 19.825 0.621 1.00 25.35 109 CYS A C 1
ATOM 841 O O . CYS A 1 109 ? -9.077 20.060 1.078 1.00 21.34 109 CYS A O 1
ATOM 844 N N . ASN A 1 110 ? -7.015 20.764 0.444 1.00 19.73 110 ASN A N 1
ATOM 845 C CA . ASN A 1 110 ? -7.322 22.169 0.673 1.00 24.00 110 ASN A CA 1
ATOM 846 C C . ASN A 1 110 ? -8.340 22.691 -0.355 1.00 23.94 110 ASN A C 1
ATOM 847 O O . ASN A 1 110 ? -9.265 23.427 -0.002 1.00 17.98 110 ASN A O 1
ATOM 852 N N . ILE A 1 111 ? -8.163 22.287 -1.616 1.00 22.70 111 ILE A N 1
ATOM 853 C CA . ILE A 1 111 ? -9.109 22.575 -2.699 1.00 17.76 111 ILE A CA 1
ATOM 854 C C . ILE A 1 111 ? -10.500 22.001 -2.410 1.00 22.02 111 ILE A C 1
ATOM 855 O O . ILE A 1 111 ? -11.502 22.702 -2.549 1.00 24.59 111 ILE A O 1
ATOM 860 N N . PHE A 1 112 ? -10.559 20.733 -2.002 1.00 19.70 112 PHE A N 1
ATOM 861 C CA . PHE A 1 112 ? -11.815 20.115 -1.566 1.00 19.36 112 PHE A CA 1
ATOM 862 C C . PHE A 1 112 ? -12.516 20.906 -0.454 1.00 27.55 112 PHE A C 1
ATOM 863 O O . PHE A 1 112 ? -13.744 20.958 -0.392 1.00 33.99 112 PHE A O 1
ATOM 871 N N . ASP A 1 113 ? -11.732 21.521 0.423 1.00 26.16 113 ASP A N 1
ATOM 872 C CA . ASP A 1 113 ? -12.283 22.298 1.521 1.00 27.57 113 ASP A CA 1
ATOM 873 C C . ASP A 1 113 ? -12.794 23.684 1.073 1.00 28.71 113 ASP A C 1
ATOM 874 O O . ASP A 1 113 ? -13.896 24.095 1.445 1.00 32.33 113 ASP A O 1
ATOM 879 N N . TYR A 1 114 ? -11.950 24.438 0.412 1.00 24.70 114 TYR A N 1
ATOM 880 C CA . TYR A 1 114 ? -12.283 25.734 -0.123 1.00 22.57 114 TYR A CA 1
ATOM 881 C C . TYR A 1 114 ? -13.156 25.933 -1.337 1.00 29.10 114 TYR A C 1
ATOM 882 O O . TYR A 1 114 ? -14.052 26.709 -1.296 1.00 30.26 114 TYR A O 1
ATOM 891 N N . LEU A 1 115 ? -12.919 25.194 -2.402 1.00 27.63 115 LEU A N 1
ATOM 892 C CA . LEU A 1 115 ? -13.635 25.410 -3.632 1.00 20.82 115 LEU A CA 1
ATOM 893 C C . LEU A 1 115 ? -14.885 24.647 -3.628 1.00 29.26 115 LEU A C 1
ATOM 894 O O . LEU A 1 115 ? -14.902 23.482 -3.829 1.00 34.70 115 LEU A O 1
ATOM 899 N N . LYS A 1 116 ? -15.965 25.349 -3.415 1.00 33.50 116 LYS A N 1
ATOM 900 C CA . LYS A 1 116 ? -17.262 24.692 -3.421 1.00 27.77 116 LYS A CA 1
ATOM 901 C C . LYS A 1 116 ? -17.985 24.860 -4.751 1.00 36.03 116 LYS A C 1
ATOM 902 O O . LYS A 1 116 ? -17.547 25.604 -5.630 1.00 34.62 116 LYS A O 1
ATOM 908 N N . VAL A 1 117 ? -19.091 24.144 -4.894 1.00 40.34 117 VAL A N 1
ATOM 909 C CA . VAL A 1 117 ? -19.890 24.188 -6.103 1.00 35.79 117 VAL A CA 1
ATOM 910 C C . VAL A 1 117 ? -21.348 24.285 -5.694 1.00 49.25 117 VAL A C 1
ATOM 911 O O . VAL A 1 117 ? -21.981 23.274 -5.338 1.00 39.64 117 VAL A O 1
ATOM 915 N N . ASN A 1 118 ? -21.854 25.520 -5.753 1.00 53.13 118 ASN A N 1
ATOM 916 C CA . ASN A 1 118 ? -23.158 25.906 -5.221 1.00 49.28 118 ASN A CA 1
ATOM 917 C C . ASN A 1 118 ? -23.264 25.587 -3.728 1.00 52.64 118 ASN A C 1
ATOM 918 O O . ASN A 1 118 ? -24.205 24.915 -3.275 1.00 52.55 118 ASN A O 1
ATOM 923 N N . ASN A 1 119 ? -22.267 26.068 -2.983 1.00 52.41 119 ASN A N 1
ATOM 924 C CA . ASN A 1 119 ? -22.157 25.849 -1.543 1.00 58.05 119 ASN A CA 1
ATOM 925 C C . ASN A 1 119 ? -22.037 24.378 -1.140 1.00 57.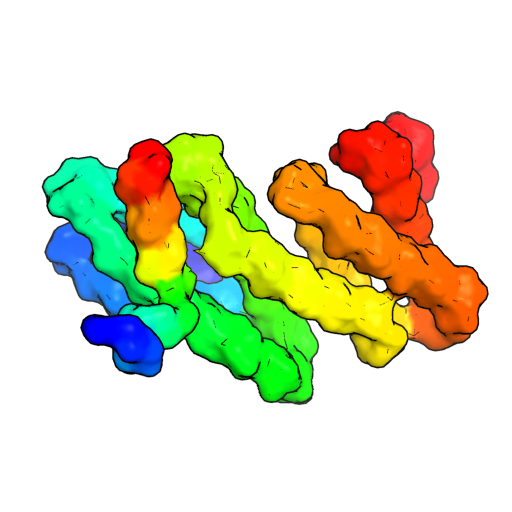07 119 ASN A C 1
ATOM 926 O O . ASN A 1 119 ? -22.116 24.045 0.042 1.00 67.20 119 ASN A O 1
ATOM 931 N N . MET A 1 120 ? -21.839 23.502 -2.118 1.00 49.95 120 MET A N 1
ATOM 932 C CA . MET A 1 120 ? -21.642 22.084 -1.847 1.00 43.86 120 MET A CA 1
ATOM 933 C C . MET A 1 120 ? -20.232 21.637 -2.255 1.00 45.32 120 MET A C 1
ATOM 934 O O . MET A 1 120 ? -19.586 22.268 -3.094 1.00 45.57 120 MET A O 1
ATOM 939 N N . PRO A 1 121 ? -19.737 20.555 -1.641 1.00 41.50 121 PRO A N 1
ATOM 940 C CA . PRO A 1 121 ? -18.407 20.045 -1.988 1.00 33.11 121 PRO A CA 1
ATOM 941 C C . PRO A 1 121 ? -18.344 19.454 -3.396 1.00 34.54 121 PRO A C 1
ATOM 942 O O . PRO A 1 121 ? -19.338 18.886 -3.869 1.00 26.99 121 PRO A O 1
ATOM 946 N N . MET A 1 122 ? -17.183 19.578 -4.047 1.00 28.71 122 MET A N 1
ATOM 947 C CA . MET A 1 122 ? -16.977 18.990 -5.368 1.00 27.85 122 MET A CA 1
ATOM 948 C C . MET A 1 122 ? -16.942 17.479 -5.252 1.00 24.91 122 MET A C 1
ATOM 949 O O . MET A 1 122 ? -16.065 16.929 -4.596 1.00 24.56 122 MET A O 1
ATOM 954 N N . VAL A 1 123 ? -17.883 16.793 -5.886 1.00 25.28 123 VAL A N 1
ATOM 955 C CA . VAL A 1 123 ? -17.916 15.346 -5.733 1.00 21.72 123 VAL A CA 1
ATOM 956 C C . VAL A 1 123 ? -16.839 14.741 -6.609 1.00 20.24 123 VAL A C 1
ATOM 957 O O . VAL A 1 123 ? -16.422 13.606 -6.417 1.00 33.65 123 VAL A O 1
ATOM 961 N N . ALA A 1 124 ? -16.339 15.544 -7.534 1.00 22.63 124 ALA A N 1
ATOM 962 C CA . ALA A 1 124 ? -15.251 15.130 -8.395 1.00 15.36 124 ALA A CA 1
ATOM 963 C C . ALA A 1 124 ? -14.020 14.793 -7.580 1.00 18.53 124 ALA A C 1
ATOM 964 O O . ALA A 1 124 ? -13.187 14.010 -8.023 1.00 31.17 124 ALA A O 1
ATOM 966 N N . LEU A 1 125 ? -13.895 15.367 -6.386 1.00 19.12 125 LEU A N 1
ATOM 967 C CA . LEU A 1 125 ? -12.673 15.162 -5.596 1.00 20.79 125 LEU A CA 1
ATOM 968 C C . LEU A 1 125 ? -12.804 14.140 -4.474 1.00 18.59 125 LEU A C 1
ATOM 969 O O . LEU A 1 125 ? -11.813 13.811 -3.831 1.00 19.10 125 LEU A O 1
ATOM 974 N N . VAL A 1 126 ? -14.017 13.640 -4.247 1.00 19.65 126 VAL A N 1
ATOM 975 C CA . VAL A 1 126 ? -14.278 12.698 -3.159 1.00 22.13 126 VAL A CA 1
ATOM 976 C C . VAL A 1 126 ? -13.445 11.430 -3.281 1.00 20.62 126 VAL A C 1
ATOM 977 O O . VAL A 1 126 ? -12.685 11.106 -2.371 1.00 20.79 126 VAL A O 1
ATOM 981 N N . HIS A 1 127 ? -13.578 10.711 -4.391 1.00 19.54 127 HIS A N 1
ATOM 982 C CA A HIS A 1 127 ? -12.781 9.506 -4.586 0.47 22.34 127 HIS A CA 1
ATOM 983 C CA B HIS A 1 127 ? -12.779 9.497 -4.591 0.53 22.45 127 HIS A CA 1
ATOM 984 C C . HIS A 1 127 ? -11.275 9.803 -4.666 1.00 20.37 127 HIS A C 1
ATOM 985 O O . HIS A 1 127 ? -10.484 9.143 -4.008 1.00 22.42 127 HIS A O 1
ATOM 998 N N . PRO A 1 128 ? -10.871 10.821 -5.450 1.00 20.09 128 PRO A N 1
ATOM 999 C CA . PRO A 1 128 ? -9.433 11.119 -5.449 1.00 23.65 128 PRO A CA 1
ATOM 1000 C C . PRO A 1 128 ? -8.807 11.448 -4.072 1.00 24.80 128 PRO A C 1
ATOM 1001 O O . PRO A 1 128 ? -7.624 11.177 -3.880 1.00 17.21 128 PRO A O 1
ATOM 1005 N N . VAL A 1 129 ? -9.564 12.034 -3.144 1.00 21.58 129 VAL A N 1
ATOM 1006 C CA . VAL A 1 129 ? -9.030 12.313 -1.807 1.00 15.21 129 VAL A CA 1
ATOM 1007 C C . VAL A 1 129 ? -8.896 11.004 -1.019 1.00 23.09 129 VAL A C 1
ATOM 1008 O O . VAL A 1 129 ? -7.869 10.745 -0.370 1.00 24.97 129 VAL A O 1
ATOM 1012 N N . TYR A 1 130 ? -9.929 10.174 -1.081 1.00 20.25 130 TYR A N 1
ATOM 1013 C CA . TYR A 1 130 ? -9.858 8.864 -0.466 1.00 17.16 130 TYR A CA 1
ATOM 1014 C C . TYR A 1 130 ? -8.715 8.055 -1.070 1.00 16.94 130 TYR A C 1
ATOM 1015 O O . TYR A 1 130 ? -8.041 7.311 -0.365 1.00 18.73 130 TYR A O 1
ATOM 1024 N N . ASP A 1 131 ? -8.490 8.200 -2.370 1.00 14.62 131 ASP A N 1
ATOM 1025 C CA . ASP A 1 131 ? -7.396 7.472 -3.007 1.00 19.71 131 ASP A CA 1
ATOM 1026 C C . ASP A 1 131 ? -6.082 7.864 -2.333 1.00 20.59 131 ASP A C 1
ATOM 1027 O O . ASP A 1 131 ? -5.279 7.009 -1.993 1.00 19.02 131 ASP A O 1
ATOM 1032 N N . CYS A 1 132 ? -5.907 9.165 -2.116 1.00 15.53 132 CYS A N 1
ATOM 1033 C CA . CYS A 1 132 ? -4.747 9.716 -1.436 1.00 12.79 132 CYS A CA 1
ATOM 1034 C C . CYS A 1 132 ? -4.579 9.295 0.020 1.00 14.31 132 CYS A C 1
ATOM 1035 O O . CYS A 1 132 ? -3.469 8.989 0.454 1.00 14.28 132 CYS A O 1
ATOM 1038 N N . LEU A 1 133 ? -5.666 9.301 0.784 1.00 17.59 133 LEU A N 1
ATOM 1039 C CA . LEU A 1 133 ? -5.591 8.940 2.202 1.00 14.05 133 LEU A CA 1
ATOM 1040 C C . LEU A 1 133 ? -5.402 7.437 2.416 1.00 18.91 133 LEU A C 1
ATOM 1041 O O . LEU A 1 133 ? -4.728 7.016 3.362 1.00 19.31 133 LEU A O 1
ATOM 1046 N N . PHE A 1 134 ? -6.009 6.629 1.551 1.00 15.92 134 PHE A N 1
ATOM 1047 C CA . PHE A 1 134 ? -5.801 5.189 1.601 1.00 12.98 134 PHE A CA 1
ATOM 1048 C C . PHE A 1 134 ? -4.337 4.860 1.319 1.00 15.03 134 PHE A C 1
ATOM 1049 O O . PHE A 1 134 ? -3.804 3.906 1.870 1.00 16.19 134 PHE A O 1
ATOM 1057 N N . ARG A 1 135 ? -3.695 5.645 0.454 1.00 14.80 135 ARG A N 1
ATOM 1058 C CA . ARG A 1 135 ? -2.281 5.449 0.149 1.00 16.53 135 ARG A CA 1
ATOM 1059 C C . ARG A 1 135 ? -1.459 5.711 1.398 1.00 16.94 135 ARG A C 1
ATOM 1060 O O . ARG A 1 135 ? -0.553 4.956 1.730 1.00 15.81 135 ARG A O 1
ATOM 1068 N N . LEU A 1 136 ? -1.802 6.780 2.105 1.00 18.25 136 LEU A N 1
ATOM 1069 C CA . LEU A 1 136 ? -1.108 7.114 3.334 1.00 16.12 136 LEU A CA 1
ATOM 1070 C C . LEU A 1 136 ? -1.300 6.052 4.422 1.00 17.12 136 LEU A C 1
ATOM 1071 O O . LEU A 1 136 ? -0.441 5.891 5.276 1.00 19.70 136 LEU A O 1
ATOM 1076 N N . ALA A 1 137 ? -2.421 5.332 4.393 1.00 20.25 137 ALA A N 1
ATOM 1077 C CA . ALA A 1 137 ? -2.738 4.365 5.452 1.00 15.42 137 ALA A CA 1
ATOM 1078 C C . ALA A 1 137 ? -2.050 3.034 5.242 1.00 15.50 137 ALA A C 1
ATOM 1079 O O . ALA A 1 137 ? -2.109 2.167 6.099 1.00 22.99 137 ALA A O 1
ATOM 1081 N N . GLN A 1 138 ? -1.404 2.875 4.096 1.00 18.85 138 GLN A N 1
ATOM 1082 C CA . GLN A 1 138 ? -0.674 1.653 3.791 1.00 22.54 138 GLN A CA 1
ATOM 1083 C C . GLN A 1 138 ? 0.538 1.509 4.701 1.00 20.25 138 GLN A C 1
ATOM 1084 O O . GLN A 1 138 ? 1.051 2.493 5.207 1.00 21.98 138 GLN A O 1
ATOM 1090 N N . SER A 1 139 ? 0.975 0.279 4.933 1.00 21.90 139 SER A N 1
ATOM 1091 C CA . SER A 1 139 ? 2.071 0.038 5.864 1.00 28.61 139 SER A CA 1
ATOM 1092 C C . SER A 1 139 ? 3.407 0.638 5.410 1.00 27.08 139 SER A C 1
ATOM 1093 O O . SER A 1 139 ? 4.247 0.970 6.239 1.00 23.45 139 SER A O 1
ATOM 1096 N N . ASP A 1 140 ? 3.612 0.785 4.103 1.00 28.47 140 ASP A N 1
ATOM 1097 C CA . ASP A 1 140 ? 4.841 1.433 3.633 1.00 29.06 140 ASP A CA 1
ATOM 1098 C C . ASP A 1 140 ? 4.821 2.943 3.794 1.00 26.63 140 ASP A C 1
ATOM 1099 O O . ASP A 1 140 ? 5.848 3.598 3.675 1.00 36.71 140 ASP A O 1
ATOM 1104 N N . ALA A 1 141 ? 3.663 3.506 4.022 1.00 25.99 141 ALA A N 1
ATOM 1105 C CA . ALA A 1 141 ? 3.536 4.914 4.208 1.00 19.25 141 ALA A CA 1
ATOM 1106 C C . ALA A 1 141 ? 3.522 5.301 5.656 1.00 21.38 141 ALA A C 1
ATOM 1107 O O . ALA A 1 141 ? 4.066 6.265 6.022 1.00 21.84 141 ALA A O 1
ATOM 1109 N N . LEU A 1 142 ? 2.901 4.473 6.463 1.00 30.00 142 LEU A N 1
ATOM 1110 C CA . LEU A 1 142 ? 2.734 4.665 7.885 1.00 30.00 142 LEU A CA 1
ATOM 1111 C C . LEU A 1 142 ? 4.032 4.666 8.638 1.00 30.00 142 LEU A C 1
ATOM 1112 O O . LEU A 1 142 ? 4.147 5.224 9.678 1.00 30.00 142 LEU A O 1
ATOM 1117 N N . LYS A 1 143 ? 4.993 3.968 8.102 1.00 21.41 143 LYS A N 1
ATOM 1118 C CA . LYS A 1 143 ? 6.304 3.894 8.716 1.00 27.79 143 LYS A CA 1
ATOM 1119 C C . LYS A 1 143 ? 7.046 5.236 8.632 1.00 31.34 143 LYS A C 1
ATOM 1120 O O . LYS A 1 143 ? 8.066 5.423 9.294 1.00 34.81 143 LYS A O 1
ATOM 1126 N N . ASN A 1 144 ? 6.506 6.169 7.843 1.00 24.54 144 ASN A N 1
ATOM 1127 C CA . ASN A 1 144 ? 7.052 7.523 7.730 1.00 22.99 144 ASN A CA 1
ATOM 1128 C C . ASN A 1 144 ? 6.209 8.551 8.470 1.00 25.09 144 ASN A C 1
ATOM 1129 O O . ASN A 1 144 ? 5.104 8.879 8.041 1.00 28.09 144 ASN A O 1
ATOM 1134 N N . GLU A 1 145 ? 6.730 9.084 9.564 1.00 28.36 145 GLU A N 1
ATOM 1135 C CA . GLU A 1 145 ? 5.987 10.077 10.332 1.00 30.83 145 GLU A CA 1
ATOM 1136 C C . GLU A 1 145 ? 5.516 11.251 9.480 1.00 26.08 145 GLU A C 1
ATOM 1137 O O . GLU A 1 145 ? 4.527 11.912 9.805 1.00 27.90 145 GLU A O 1
ATOM 1143 N N . GLU A 1 146 ? 6.234 11.505 8.395 1.00 23.11 146 GLU A N 1
ATOM 1144 C CA . GLU A 1 146 ? 5.935 12.633 7.534 1.00 26.14 146 GLU A CA 1
ATOM 1145 C C . GLU A 1 146 ? 4.594 12.396 6.869 1.00 24.87 146 GLU A C 1
ATOM 1146 O O . GLU A 1 146 ? 3.759 13.296 6.792 1.00 28.86 146 GLU A O 1
ATOM 1152 N N . GLU A 1 147 ? 4.380 11.169 6.407 1.00 23.61 147 GLU A N 1
ATOM 1153 C CA . GLU A 1 147 ? 3.132 10.824 5.746 1.00 19.81 147 GLU A CA 1
ATOM 1154 C C . GLU A 1 147 ? 1.969 10.693 6.744 1.00 24.57 147 GLU A C 1
ATOM 1155 O O . GLU A 1 147 ? 0.834 11.095 6.430 1.00 24.21 147 GLU A O 1
ATOM 1161 N N . VAL A 1 148 ? 2.242 10.129 7.928 1.00 22.61 148 VAL A N 1
ATOM 1162 C CA . VAL A 1 148 ? 1.223 10.005 8.974 1.00 19.71 148 VAL A CA 1
ATOM 1163 C C . VAL A 1 148 ? 0.722 11.391 9.366 1.00 18.67 148 VAL A C 1
ATOM 1164 O O . VAL A 1 148 ? -0.485 11.614 9.500 1.00 18.48 148 VAL A O 1
ATOM 1168 N N . ASP A 1 149 ? 1.665 12.315 9.528 1.00 20.02 149 ASP A N 1
ATOM 1169 C CA . ASP A 1 149 ? 1.371 13.714 9.817 1.00 23.57 149 ASP A CA 1
ATOM 1170 C C . ASP A 1 149 ? 0.399 14.254 8.757 1.00 22.50 149 ASP A C 1
ATOM 1171 O O . ASP A 1 149 ? -0.641 14.841 9.073 1.00 16.73 149 ASP A O 1
ATOM 1176 N N . CYS A 1 150 ? 0.741 14.016 7.495 1.00 22.88 150 CYS A N 1
ATOM 1177 C CA . CYS A 1 150 ? -0.085 14.404 6.356 1.00 17.41 150 CYS A CA 1
ATOM 1178 C C . CYS A 1 150 ? -1.477 13.805 6.464 1.00 20.69 150 CYS A C 1
ATOM 1179 O O . CYS A 1 150 ? -2.487 14.518 6.380 1.00 14.42 150 CYS A O 1
ATOM 1182 N N . LEU A 1 151 ? -1.519 12.490 6.674 1.00 24.62 151 LEU A N 1
ATOM 1183 C CA . LEU A 1 151 ? -2.785 11.774 6.802 1.00 20.75 151 LEU A CA 1
ATOM 1184 C C . LEU A 1 151 ? -3.702 12.387 7.862 1.00 15.60 151 LEU A C 1
ATOM 1185 O O . LEU A 1 151 ? -4.853 12.707 7.564 1.00 16.38 151 LEU A O 1
ATOM 1190 N N . VAL A 1 152 ? -3.198 12.578 9.081 1.00 16.18 152 VAL A N 1
ATOM 1191 C CA . VAL A 1 152 ? -4.040 13.147 10.140 1.00 19.51 152 VAL A CA 1
ATOM 1192 C C . VAL A 1 152 ? -4.361 14.631 9.969 1.00 18.52 152 VAL A C 1
ATOM 1193 O O . VAL A 1 152 ? -5.356 15.096 10.519 1.00 18.10 152 VAL A O 1
ATOM 1197 N N . LEU A 1 153 ? -3.538 15.371 9.224 1.00 15.43 153 LEU A N 1
ATOM 1198 C CA . LEU A 1 153 ? -3.884 16.751 8.913 1.00 16.16 153 LEU A CA 1
ATOM 1199 C C . LEU A 1 153 ? -5.160 16.821 8.086 1.00 20.27 153 LEU A C 1
ATOM 1200 O O . LEU A 1 153 ? -6.042 17.636 8.362 1.00 19.23 153 LEU A O 1
ATOM 1205 N N . GLN A 1 154 ? -5.263 15.957 7.080 1.00 20.30 154 GLN A N 1
ATOM 1206 C CA . GLN A 1 154 ? -6.418 15.982 6.206 1.00 13.36 154 GLN A CA 1
ATOM 1207 C C . GLN A 1 154 ? -7.627 15.510 6.976 1.00 18.55 154 GLN A C 1
ATOM 1208 O O . GLN A 1 154 ? -8.701 16.088 6.855 1.00 21.28 154 GLN A O 1
ATOM 1214 N N . LEU A 1 155 ? -7.458 14.468 7.780 1.00 17.84 155 LEU A N 1
ATOM 1215 C CA . LEU A 1 155 ? -8.590 13.942 8.543 1.00 20.43 155 LEU A CA 1
ATOM 1216 C C . LEU A 1 155 ? -9.125 14.972 9.544 1.00 16.06 155 LEU A C 1
ATOM 1217 O O . LEU A 1 155 ? -10.328 15.101 9.737 1.00 19.87 155 LEU A O 1
ATOM 1222 N N . HIS A 1 156 ? -8.223 15.717 10.167 1.00 16.30 156 HIS A N 1
ATOM 1223 C CA . HIS A 1 156 ? -8.620 16.825 11.025 1.00 17.80 156 HIS A CA 1
ATOM 1224 C C . HIS A 1 156 ? -9.420 17.912 10.274 1.00 21.73 156 HIS A C 1
ATOM 1225 O O . HIS A 1 156 ? -10.478 18.344 10.729 1.00 24.48 156 HIS A O 1
ATOM 1232 N N . ARG A 1 157 ? -8.923 18.321 9.112 1.00 17.15 157 ARG A N 1
ATOM 1233 C CA . ARG A 1 157 ? -9.502 19.413 8.351 1.00 14.76 157 ARG A CA 1
ATOM 1234 C C . ARG A 1 157 ? -10.796 19.105 7.567 1.00 19.90 157 ARG A C 1
ATOM 1235 O O . ARG A 1 157 ? -11.749 19.890 7.588 1.00 24.12 157 ARG A O 1
ATOM 1243 N N . ILE A 1 158 ? -10.824 17.981 6.855 1.00 20.23 158 ILE A N 1
ATOM 1244 C CA . ILE A 1 158 ? -11.942 17.663 5.960 1.00 20.74 158 ILE A CA 1
ATOM 1245 C C . ILE A 1 158 ? -12.510 16.271 6.200 1.00 19.19 158 ILE A C 1
ATOM 1246 O O . ILE A 1 158 ? -13.356 15.800 5.438 1.00 19.56 158 ILE A O 1
ATOM 1251 N N . GLY A 1 159 ? -12.029 15.610 7.247 1.00 18.89 159 GLY A N 1
ATOM 1252 C CA . GLY A 1 159 ? -12.409 14.236 7.515 1.00 19.50 159 GLY A CA 1
ATOM 1253 C C . GLY A 1 159 ? -13.902 14.130 7.678 1.00 21.28 159 GLY A C 1
ATOM 1254 O O . GLY A 1 159 ? -14.532 13.193 7.188 1.00 21.82 159 GLY A O 1
ATOM 1255 N N . ASP A 1 160 ? -14.468 15.124 8.352 1.00 25.98 160 ASP A N 1
ATOM 1256 C CA . ASP A 1 160 ? -15.906 15.179 8.579 1.00 29.25 160 ASP A CA 1
ATOM 1257 C C . ASP A 1 160 ? -16.701 15.297 7.278 1.00 31.57 160 ASP A C 1
ATOM 1258 O O . ASP A 1 160 ? -17.601 14.493 7.031 1.00 25.63 160 ASP A O 1
ATOM 1263 N N . GLN A 1 161 ? -16.366 16.307 6.469 1.00 24.42 161 GLN A N 1
ATOM 1264 C CA . GLN A 1 161 ? -16.989 16.520 5.167 1.00 25.82 161 GLN A CA 1
ATOM 1265 C C . GLN A 1 161 ? -16.911 15.266 4.298 1.00 30.83 161 GLN A C 1
ATOM 1266 O O . GLN A 1 161 ? -17.899 14.854 3.693 1.00 32.79 161 GLN A O 1
ATOM 1272 N N . LEU A 1 162 ? -15.724 14.667 4.242 1.00 33.97 162 LEU A N 1
ATOM 1273 C CA . LEU A 1 162 ? -15.492 13.445 3.469 1.00 28.38 162 LEU A CA 1
ATOM 1274 C C . LEU A 1 162 ? -16.404 12.302 3.873 1.00 27.42 162 LEU A C 1
ATOM 1275 O O . LEU A 1 162 ? -16.866 11.545 3.025 1.00 27.86 162 LEU A O 1
ATOM 1280 N N . GLU A 1 163 ? -16.618 12.145 5.174 1.00 25.57 163 GLU A N 1
ATOM 1281 C CA . GLU A 1 163 ? -17.443 11.053 5.658 1.00 29.57 163 GLU A CA 1
ATOM 1282 C C . GLU A 1 163 ? -18.893 11.211 5.180 1.00 31.19 163 GLU A C 1
ATOM 1283 O O . GLU A 1 163 ? -19.541 10.242 4.787 1.00 24.65 163 GLU A O 1
ATOM 1289 N N . LYS A 1 164 ? -19.387 12.422 5.144 1.00 27.57 164 LYS A N 1
ATOM 1290 C CA . LYS A 1 164 ? -20.707 12.674 4.703 1.00 20.77 164 LYS A CA 1
ATOM 1291 C C . LYS A 1 164 ? -20.926 12.275 3.278 1.00 31.26 164 LYS A C 1
ATOM 1292 O O . LYS A 1 164 ? -21.960 11.738 2.942 1.00 29.86 164 LYS A O 1
ATOM 1298 N N . MET A 1 165 ? -19.960 12.569 2.433 1.00 31.50 165 MET A N 1
ATOM 1299 C CA . MET A 1 165 ? -20.030 12.159 1.058 1.00 26.26 165 MET A CA 1
ATOM 1300 C C . MET A 1 165 ? -19.988 10.659 0.891 1.00 24.67 165 MET A C 1
ATOM 1301 O O . MET A 1 165 ? -20.680 10.122 0.086 1.00 30.23 165 MET A O 1
ATOM 1306 N N . ASN A 1 166 ? -19.130 10.000 1.634 1.00 23.73 166 ASN A N 1
ATOM 1307 C CA . ASN A 1 166 ? -18.995 8.570 1.569 1.00 24.82 166 ASN A CA 1
ATOM 1308 C C . ASN A 1 166 ? -18.510 7.961 2.870 1.00 27.62 166 ASN A C 1
ATOM 1309 O O . ASN A 1 166 ? -17.378 8.097 3.222 1.00 30.11 166 ASN A O 1
ATOM 1314 N N . VAL A 1 167 ? -19.409 7.339 3.590 1.00 30.00 167 VAL A N 1
ATOM 1315 C CA . VAL A 1 167 ? -19.144 6.614 4.808 1.00 30.00 167 VAL A CA 1
ATOM 1316 C C . VAL A 1 167 ? -18.443 5.300 4.699 1.00 30.00 167 VAL A C 1
ATOM 1317 O O . VAL A 1 167 ? -17.695 4.942 5.537 1.00 30.00 167 VAL A O 1
ATOM 1321 N N . GLN A 1 168 ? -18.733 4.564 3.645 1.00 22.41 168 GLN A N 1
ATOM 1322 C CA . GLN A 1 168 ? -18.175 3.242 3.440 1.00 21.81 168 GLN A CA 1
ATOM 1323 C C . GLN A 1 168 ? -16.698 3.330 3.323 1.00 23.86 168 GLN A C 1
ATOM 1324 O O . GLN A 1 168 ? -16.011 2.556 3.905 1.00 23.10 168 GLN A O 1
ATOM 1330 N N . LEU A 1 169 ? -16.222 4.311 2.593 1.00 17.38 169 LEU A N 1
ATOM 1331 C CA . LEU A 1 169 ? -14.783 4.483 2.428 1.00 22.59 169 LEU A CA 1
ATOM 1332 C C . LEU A 1 169 ? -14.074 4.897 3.732 1.00 22.79 169 LEU A C 1
ATOM 1333 O O . LEU A 1 169 ? -13.055 4.310 4.120 1.00 18.74 169 LEU A O 1
ATOM 1338 N N . MET A 1 170 ? -14.626 5.890 4.417 1.00 21.50 170 MET A N 1
ATOM 1339 C CA . MET A 1 170 ? -14.091 6.303 5.705 1.00 20.24 170 MET A CA 1
ATOM 1340 C C . MET A 1 170 ? -13.975 5.121 6.665 1.00 22.07 170 MET A C 1
ATOM 1341 O O . MET A 1 170 ? -13.007 5.017 7.410 1.00 23.14 170 MET A O 1
ATOM 1346 N N . ASP A 1 171 ? -14.959 4.227 6.640 1.00 20.16 171 ASP A N 1
ATOM 1347 C CA . ASP A 1 171 ? -14.995 3.124 7.585 1.00 20.69 171 ASP A CA 1
ATOM 1348 C C . ASP A 1 171 ? -13.856 2.167 7.307 1.00 21.51 171 ASP A C 1
ATOM 1349 O O . ASP A 1 171 ? -13.139 1.737 8.212 1.00 23.40 171 ASP A O 1
ATOM 1354 N N . GLU A 1 172 ? -13.706 1.823 6.039 1.00 20.22 172 GLU A N 1
ATOM 1355 C CA . GLU A 1 172 ? -12.689 0.879 5.621 1.00 21.88 172 GLU A CA 1
ATOM 1356 C C . GLU A 1 172 ? -11.295 1.500 5.822 1.00 20.77 172 GLU A C 1
ATOM 1357 O O . GLU A 1 172 ? -10.342 0.816 6.185 1.00 20.25 172 GLU A O 1
ATOM 1363 N N . LEU A 1 173 ? -11.198 2.811 5.622 1.00 19.58 173 LEU A N 1
ATOM 1364 C CA . LEU A 1 173 ? -9.955 3.546 5.855 1.00 16.70 173 LEU A CA 1
ATOM 1365 C C . LEU A 1 173 ? -9.515 3.437 7.317 1.00 18.75 173 LEU A C 1
ATOM 1366 O O . LEU A 1 173 ? -8.384 3.074 7.613 1.00 18.37 173 LEU A O 1
ATOM 1371 N N . PHE A 1 174 ? -10.424 3.749 8.230 1.00 17.88 174 PHE A N 1
ATOM 1372 C CA . PHE A 1 174 ? -10.135 3.650 9.654 1.00 18.94 174 PHE A CA 1
ATOM 1373 C C . PHE A 1 174 ? -9.814 2.240 10.170 1.00 20.87 174 PHE A C 1
ATOM 1374 O O . PHE A 1 174 ? -9.183 2.098 11.217 1.00 22.12 174 PHE A O 1
ATOM 1382 N N . ASN A 1 175 ? -10.239 1.210 9.434 1.00 22.86 175 ASN A N 1
ATOM 1383 C CA . ASN A 1 175 ? -9.863 -0.178 9.721 1.00 15.44 175 ASN A CA 1
ATOM 1384 C C . ASN A 1 175 ? -8.375 -0.386 9.487 1.00 22.39 175 ASN A C 1
ATOM 1385 O O . ASN A 1 175 ? -7.700 -1.099 10.241 1.00 20.71 175 ASN A O 1
ATOM 1390 N N . LEU A 1 176 ? -7.882 0.231 8.416 1.00 22.67 176 LEU A N 1
ATOM 1391 C CA . LEU A 1 176 ? -6.463 0.274 8.118 1.00 17.04 176 LEU A CA 1
ATOM 1392 C C . LEU A 1 176 ? -5.697 1.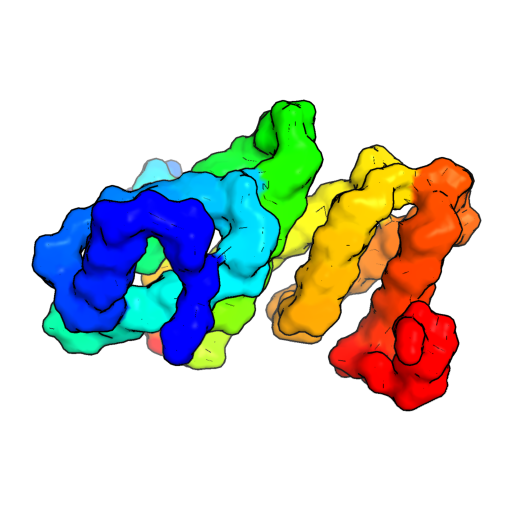010 9.200 1.00 20.00 176 LEU A C 1
ATOM 1393 O O . LEU A 1 176 ? -4.530 0.698 9.462 1.00 26.95 176 LEU A O 1
ATOM 1398 N N . LEU A 1 177 ? -6.334 2.009 9.808 1.00 20.36 177 LEU A N 1
ATOM 1399 C CA . LEU A 1 177 ? -5.656 2.799 10.837 1.00 20.76 177 LEU A CA 1
ATOM 1400 C C . LEU A 1 177 ? -5.539 1.977 12.113 1.00 19.64 177 LEU A C 1
ATOM 1401 O O . LEU A 1 177 ? -4.485 1.954 12.735 1.00 21.15 177 LEU A O 1
ATOM 1406 N N . ARG A 1 178 ? -6.611 1.280 12.481 1.00 18.63 178 ARG A N 1
ATOM 1407 C CA . ARG A 1 178 ? -6.576 0.404 13.645 1.00 18.38 178 ARG A CA 1
ATOM 1408 C C . ARG A 1 178 ? -5.582 -0.717 13.399 1.00 18.41 178 ARG A C 1
ATOM 1409 O O . ARG A 1 178 ? -4.807 -1.084 14.281 1.00 18.91 178 ARG A O 1
ATOM 1417 N N . ASP A 1 179 ? -5.621 -1.266 12.191 1.00 21.47 179 ASP A N 1
ATOM 1418 C CA . ASP A 1 179 ? -4.720 -2.342 11.811 1.00 20.58 179 ASP A CA 1
ATOM 1419 C C . ASP A 1 179 ? -3.266 -1.946 11.973 1.00 22.62 179 ASP A C 1
ATOM 1420 O O . ASP A 1 179 ? -2.489 -2.663 12.603 1.00 24.66 179 ASP A O 1
ATOM 1425 N N . GLY A 1 180 ? -2.894 -0.807 11.403 1.00 21.66 180 GLY A N 1
ATOM 1426 C CA . GLY A 1 180 ? -1.520 -0.353 11.496 1.00 25.91 180 GLY A CA 1
ATOM 1427 C C . GLY A 1 180 ? -1.156 -0.146 12.947 1.00 24.90 180 GLY A C 1
ATOM 1428 O O . GLY A 1 180 ? -0.052 -0.458 13.395 1.00 21.58 180 GLY A O 1
ATOM 1429 N N . PHE A 1 181 ? -2.122 0.369 13.689 1.00 25.64 181 PHE A N 1
ATOM 1430 C CA . PHE A 1 181 ? -1.898 0.710 15.077 1.00 36.67 181 PHE A CA 1
ATOM 1431 C C . PHE A 1 181 ? -1.543 -0.474 15.938 1.00 30.43 181 PHE A C 1
ATOM 1432 O O . PHE A 1 181 ? -0.650 -0.404 16.775 1.00 36.09 181 PHE A O 1
ATOM 1440 N N . LEU A 1 182 ? -2.299 -1.542 15.766 1.00 30.32 182 LEU A N 1
ATOM 1441 C CA . LEU A 1 182 ? -2.160 -2.693 16.624 1.00 35.26 182 LEU A CA 1
ATOM 1442 C C . LEU A 1 182 ? -1.068 -3.613 16.112 1.00 35.38 182 LEU A C 1
ATOM 1443 O O . LEU A 1 182 ? -0.333 -4.218 16.894 1.00 52.07 182 LEU A O 1
ATOM 1448 N N . LEU A 1 183 ? -0.948 -3.703 14.795 1.00 30.48 183 LEU A N 1
ATOM 1449 C CA . LEU A 1 183 ? -0.262 -4.841 14.200 1.00 34.13 183 LEU A CA 1
ATOM 1450 C C . LEU A 1 183 ? 1.111 -4.537 13.635 1.00 32.85 183 LEU A C 1
ATOM 1451 O O . LEU A 1 183 ? 1.980 -5.404 13.601 1.00 39.35 183 LEU A O 1
ATOM 1456 N N . GLN A 1 184 ? 1.303 -3.305 13.195 1.00 33.15 184 GLN A N 1
ATOM 1457 C CA . GLN A 1 184 ? 2.534 -2.936 12.534 1.00 31.09 184 GLN A CA 1
ATOM 1458 C C . GLN A 1 184 ? 3.580 -2.683 13.591 1.00 32.36 184 GLN A C 1
ATOM 1459 O O . GLN A 1 184 ? 3.274 -2.124 14.641 1.00 49.11 184 GLN A O 1
ATOM 1465 N N . GLU A 1 185 ? 4.813 -3.098 13.341 1.00 39.31 185 GLU A N 1
ATOM 1466 C CA . GLU A 1 185 ? 5.858 -2.877 14.340 1.00 47.46 185 GLU A CA 1
ATOM 1467 C C . GLU A 1 185 ? 6.822 -1.723 14.056 1.00 46.85 185 GLU A C 1
ATOM 1468 O O . GLU A 1 185 ? 7.350 -1.129 14.996 1.00 50.70 185 GLU A O 1
ATOM 1474 N N . ASP A 1 186 ? 7.028 -1.388 12.780 1.00 44.19 186 ASP A N 1
ATOM 1475 C CA . ASP A 1 186 ? 7.890 -0.253 12.409 1.00 43.35 186 ASP A CA 1
ATOM 1476 C C . ASP A 1 186 ? 7.132 1.088 12.347 1.00 43.98 186 ASP A C 1
ATOM 1477 O O . ASP A 1 186 ? 7.613 2.083 11.800 1.00 46.22 186 ASP A O 1
ATOM 1482 N N . LEU A 1 187 ? 5.935 1.099 12.913 1.00 47.23 187 LEU A N 1
ATOM 1483 C CA . LEU A 1 187 ? 5.223 2.333 13.176 1.00 41.81 187 LEU A CA 1
ATOM 1484 C C . LEU A 1 187 ? 5.937 2.940 14.371 1.00 35.41 187 LEU A C 1
ATOM 1485 O O . LEU A 1 187 ? 6.203 2.247 15.341 1.00 41.93 187 LEU A O 1
ATOM 1490 N N . SER A 1 188 ? 6.275 4.222 14.300 1.00 38.09 188 SER A N 1
ATOM 1491 C CA . SER A 1 188 ? 7.054 4.858 15.366 1.00 27.87 188 SER A CA 1
ATOM 1492 C C . SER A 1 188 ? 6.173 5.361 16.501 1.00 29.46 188 SER A C 1
ATOM 1493 O O . SER A 1 188 ? 4.958 5.319 16.393 1.00 33.28 188 SER A O 1
ATOM 1496 N N . SER A 1 189 ? 6.793 5.854 17.576 1.00 39.99 189 SER A N 1
ATOM 1497 C CA . SER A 1 189 ? 6.068 6.348 18.754 1.00 28.59 189 SER A CA 1
ATOM 1498 C C . SER A 1 189 ? 5.165 7.510 18.406 1.00 28.59 189 SER A C 1
ATOM 1499 O O . SER A 1 189 ? 3.996 7.539 18.805 1.00 28.44 189 SER A O 1
ATOM 1502 N N . MET A 1 190 ? 5.729 8.468 17.672 1.00 27.50 190 MET A N 1
ATOM 1503 C CA . MET A 1 190 ? 4.984 9.597 17.133 1.00 26.63 190 MET A CA 1
ATOM 1504 C C . MET A 1 190 ? 3.828 9.124 16.229 1.00 26.62 190 MET A C 1
ATOM 1505 O O . MET A 1 190 ? 2.682 9.569 16.378 1.00 23.23 190 MET A O 1
ATOM 1510 N N . GLY A 1 191 ? 4.127 8.206 15.314 1.00 19.63 191 GLY A N 1
ATOM 1511 C CA . GLY A 1 191 ? 3.111 7.602 14.478 1.00 19.15 191 GLY A CA 1
ATOM 1512 C C . GLY A 1 191 ? 1.978 6.994 15.286 1.00 24.95 191 GLY A C 1
ATOM 1513 O O . GLY A 1 191 ? 0.808 7.085 14.891 1.00 25.45 191 GLY A O 1
ATOM 1514 N N . ARG A 1 192 ? 2.321 6.380 16.419 1.00 21.08 192 ARG A N 1
ATOM 1515 C CA . ARG A 1 192 ? 1.326 5.770 17.294 1.00 23.44 192 ARG A CA 1
ATOM 1516 C C . ARG A 1 192 ? 0.462 6.821 17.979 1.00 23.17 192 ARG A C 1
ATOM 1517 O O . ARG A 1 192 ? -0.752 6.710 17.997 1.00 23.03 192 ARG A O 1
ATOM 1525 N N . LEU A 1 193 ? 1.091 7.878 18.477 1.00 21.75 193 LEU A N 1
ATOM 1526 C CA . LEU A 1 193 ? 0.351 8.959 19.113 1.00 15.27 193 LEU A CA 1
ATOM 1527 C C . LEU A 1 193 ? -0.601 9.619 18.116 1.00 23.88 193 LEU A C 1
ATOM 1528 O O . LEU A 1 193 ? -1.727 9.974 18.464 1.00 19.88 193 LEU A O 1
ATOM 1533 N N . LEU A 1 194 ? -0.141 9.784 16.879 1.00 20.42 194 LEU A N 1
ATOM 1534 C CA . LEU A 1 194 ? -0.938 10.426 15.838 1.00 17.22 194 LEU A CA 1
ATOM 1535 C C . LEU A 1 194 ? -2.146 9.598 15.441 1.00 16.30 194 LEU A C 1
ATOM 1536 O O . LEU A 1 194 ? -3.242 10.130 15.276 1.00 18.14 194 LEU A O 1
ATOM 1541 N N . LEU A 1 195 ? -1.956 8.294 15.306 1.00 16.75 195 LEU A N 1
ATOM 1542 C CA . LEU A 1 195 ? -3.062 7.429 14.935 1.00 18.42 195 LEU A CA 1
ATOM 1543 C C . LEU A 1 195 ? -4.076 7.305 16.060 1.00 15.67 195 LEU A C 1
ATOM 1544 O O . LEU A 1 195 ? -5.272 7.354 15.824 1.00 21.39 195 LEU A O 1
ATOM 1549 N N . LEU A 1 196 ? -3.606 7.155 17.286 1.00 15.58 196 LEU A N 1
ATOM 1550 C CA . LEU A 1 196 ? -4.518 7.037 18.419 1.00 15.54 196 LEU A CA 1
ATOM 1551 C C . LEU A 1 196 ? -5.381 8.293 18.611 1.00 19.41 196 LEU A C 1
ATOM 1552 O O . LEU A 1 196 ? -6.581 8.188 18.870 1.00 20.93 196 LEU A O 1
ATOM 1557 N N . GLU A 1 197 ? -4.779 9.474 18.477 1.00 15.12 197 GLU A N 1
ATOM 1558 C CA . GLU A 1 197 ? -5.548 10.697 18.546 1.00 13.35 197 GLU A CA 1
ATOM 1559 C C . GLU A 1 197 ? -6.639 10.741 17.479 1.00 21.79 197 GLU A C 1
ATOM 1560 O O . GLU A 1 197 ? -7.735 11.234 17.750 1.00 26.56 197 GLU A O 1
ATOM 1566 N N . ILE A 1 198 ? -6.348 10.260 16.268 1.00 19.77 198 ILE A N 1
ATOM 1567 C CA . ILE A 1 198 ? -7.316 10.379 15.177 1.00 16.11 198 ILE A CA 1
ATOM 1568 C C . ILE A 1 198 ? -8.449 9.366 15.321 1.00 19.48 198 ILE A C 1
ATOM 1569 O O . ILE A 1 198 ? -9.599 9.647 14.941 1.00 23.13 198 ILE A O 1
ATOM 1574 N N . LEU A 1 199 ? -8.141 8.204 15.893 1.00 17.92 199 LEU A N 1
ATOM 1575 C CA . LEU A 1 199 ? -9.185 7.251 16.249 1.00 16.61 199 LEU A CA 1
ATOM 1576 C C . LEU A 1 199 ? -10.155 7.857 17.262 1.00 21.42 199 LEU A C 1
ATOM 1577 O O . LEU A 1 199 ? -11.373 7.773 17.092 1.00 24.31 199 LEU A O 1
ATOM 1582 N N . GLU A 1 200 ? -9.623 8.484 18.306 1.00 17.33 200 GLU A N 1
ATOM 1583 C CA . GLU A 1 200 ? -10.487 9.150 19.276 1.00 23.07 200 GLU A CA 1
ATOM 1584 C C . GLU A 1 200 ? -11.258 10.299 18.636 1.00 20.86 200 GLU A C 1
ATOM 1585 O O . GLU A 1 200 ? -12.448 10.486 18.913 1.00 24.66 200 GLU A O 1
ATOM 1591 N N . PHE A 1 201 ? -10.563 11.055 17.782 1.00 19.67 201 PHE A N 1
ATOM 1592 C CA . PHE A 1 201 ? -11.101 12.233 17.100 1.00 17.08 201 PHE A CA 1
ATOM 1593 C C . PHE A 1 201 ? -12.334 11.888 16.270 1.00 22.83 201 PHE A C 1
ATOM 1594 O O . PHE A 1 201 ? -13.348 12.587 16.335 1.00 22.35 201 PHE A O 1
ATOM 1602 N N . ARG A 1 202 ? -12.250 10.816 15.487 1.00 17.17 202 ARG A N 1
ATOM 1603 C CA . ARG A 1 202 ? -13.397 10.413 14.698 1.00 16.49 202 ARG A CA 1
ATOM 1604 C C . ARG A 1 202 ? -14.500 9.887 15.585 1.00 24.72 202 ARG A C 1
ATOM 1605 O O . ARG A 1 202 ? -15.663 10.289 15.454 1.00 30.71 202 ARG A O 1
ATOM 1613 N N . ALA A 1 203 ? -14.139 8.978 16.484 1.00 19.86 203 ALA A N 1
ATOM 1614 C CA . ALA A 1 203 ? -15.127 8.331 17.342 1.00 20.85 203 ALA A CA 1
ATOM 1615 C C . ALA A 1 203 ? -15.931 9.355 18.146 1.00 19.74 203 ALA A C 1
ATOM 1616 O O . ALA A 1 203 ? -17.068 9.101 18.516 1.00 17.00 203 ALA A O 1
ATOM 1618 N N . GLY A 1 204 ? -15.328 10.516 18.398 1.00 23.92 204 GLY A N 1
ATOM 1619 C CA . GLY A 1 204 ? -15.987 11.598 19.102 1.00 18.99 204 GLY A CA 1
ATOM 1620 C C . GLY A 1 204 ? -16.777 12.532 18.198 1.00 25.60 204 GLY A C 1
ATOM 1621 O O . GLY A 1 204 ? -17.259 13.577 18.649 1.00 24.60 204 GLY A O 1
ATOM 1622 N N . GLY A 1 205 ? -16.913 12.164 16.924 1.00 25.81 205 GLY A N 1
ATOM 1623 C CA . GLY A 1 205 ? -17.698 12.942 15.981 1.00 17.90 205 GLY A CA 1
ATOM 1624 C C . GLY A 1 205 ? -16.871 14.063 15.370 1.00 27.79 205 GLY A C 1
ATOM 1625 O O . GLY A 1 205 ? -17.359 15.177 15.152 1.00 24.71 205 GLY A O 1
ATOM 1626 N N . TRP A 1 206 ? -15.603 13.760 15.114 1.00 22.74 206 TRP A N 1
ATOM 1627 C CA . TRP A 1 206 ? -14.685 14.694 14.483 1.00 20.36 206 TRP A CA 1
ATOM 1628 C C . TRP A 1 206 ? -14.445 15.954 15.308 1.00 25.34 206 TRP A C 1
ATOM 1629 O O . TRP A 1 206 ? -14.288 17.041 14.755 1.00 22.75 206 TRP A O 1
ATOM 1640 N N . LYS A 1 207 ? -14.334 15.778 16.609 1.00 24.07 207 LYS A N 1
ATOM 1641 C CA . LYS A 1 207 ? -13.885 16.812 17.513 1.00 27.19 207 LYS A CA 1
ATOM 1642 C C . LYS A 1 207 ? -12.920 16.328 18.556 1.00 18.12 207 LYS A C 1
ATOM 1643 O O . LYS A 1 207 ? -12.929 15.224 18.913 1.00 21.12 207 LYS A O 1
ATOM 1649 N N . LEU A 1 208 ? -12.080 17.205 19.030 1.00 24.89 208 LEU A N 1
ATOM 1650 C CA . LEU A 1 208 ? -11.076 16.910 20.044 1.00 20.86 208 LEU A CA 1
ATOM 1651 C C . LEU A 1 208 ? -11.639 17.201 21.443 1.00 26.13 208 LEU A C 1
ATOM 1652 O O . LEU A 1 208 ? -12.019 18.333 21.745 1.00 23.39 208 LEU A O 1
ATOM 1657 N N . SER A 1 209 ? -11.720 16.175 22.284 1.00 29.14 209 SER A N 1
ATOM 1658 C CA . SER A 1 209 ? -12.182 16.348 23.654 1.00 20.09 209 SER A CA 1
ATOM 1659 C C . SER A 1 209 ? -11.162 17.156 24.460 1.00 25.36 209 SER A C 1
ATOM 1660 O O . SER A 1 209 ? -9.968 17.168 24.139 1.00 27.07 209 SER A O 1
ATOM 1663 N N . ASP A 1 210 ? -11.632 17.834 25.504 1.00 25.72 210 ASP A N 1
ATOM 1664 C CA . ASP A 1 210 ? -10.756 18.630 26.367 1.00 24.47 210 ASP A CA 1
ATOM 1665 C C . ASP A 1 210 ? -9.644 17.803 26.964 1.00 26.49 210 ASP A C 1
ATOM 1666 O O . ASP A 1 210 ? -8.508 18.257 27.097 1.00 25.62 210 ASP A O 1
ATOM 1671 N N . THR A 1 211 ? -9.989 16.577 27.333 1.00 29.99 211 THR A N 1
ATOM 1672 C CA . THR A 1 211 ? -9.048 15.692 27.995 1.00 25.89 211 THR A CA 1
ATOM 1673 C C . THR A 1 211 ? -8.006 15.156 27.008 1.00 22.44 211 THR A C 1
ATOM 1674 O O . THR A 1 211 ? -6.848 14.981 27.373 1.00 25.07 211 THR A O 1
ATOM 1678 N N . ALA A 1 212 ? -8.408 14.901 25.780 1.00 26.59 212 ALA A N 1
ATOM 1679 C CA . ALA A 1 212 ? -7.526 14.494 24.704 1.00 21.86 212 ALA A CA 1
ATOM 1680 C C . ALA A 1 212 ? -6.577 15.590 24.327 1.00 28.02 212 ALA A C 1
ATOM 1681 O O . ALA A 1 212 ? -5.457 15.368 24.050 1.00 26.06 212 ALA A O 1
ATOM 1683 N N . GLN A 1 213 ? -7.075 16.797 24.351 1.00 26.43 213 GLN A N 1
ATOM 1684 C CA . GLN A 1 213 ? -6.303 17.950 24.097 1.00 24.73 213 GLN A CA 1
ATOM 1685 C C . GLN A 1 213 ? -5.190 17.983 25.113 1.00 31.42 213 GLN A C 1
ATOM 1686 O O . GLN A 1 213 ? -4.080 18.235 24.790 1.00 38.67 213 GLN A O 1
ATOM 1692 N N . LYS A 1 214 ? -5.487 17.715 26.357 1.00 30.11 214 LYS A N 1
ATOM 1693 C CA . LYS A 1 214 ? -4.460 17.665 27.352 1.00 28.91 214 LYS A CA 1
ATOM 1694 C C . LYS A 1 214 ? -3.464 16.545 27.211 1.00 31.81 214 LYS A C 1
ATOM 1695 O O . LYS A 1 214 ? -2.298 16.734 27.442 1.00 28.22 214 LYS A O 1
ATOM 1701 N N . TYR A 1 215 ? -3.939 15.371 26.851 1.00 23.91 215 TYR A N 1
ATOM 1702 C CA . TYR A 1 215 ? -3.073 14.198 26.724 1.00 22.76 215 TYR A CA 1
ATOM 1703 C C . TYR A 1 215 ? -2.110 14.310 25.530 1.00 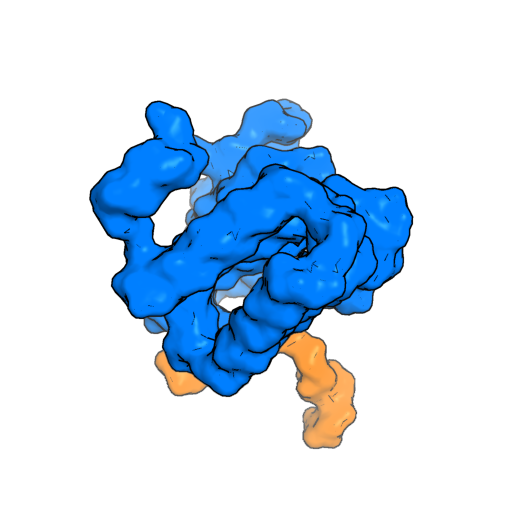25.06 215 TYR A C 1
ATOM 1704 O O . TYR A 1 215 ? -0.905 14.123 25.678 1.00 24.14 215 TYR A O 1
ATOM 1713 N N . TYR A 1 216 ? -2.643 14.637 24.355 1.00 28.28 216 TYR A N 1
ATOM 1714 C CA . TYR A 1 216 ? -1.863 14.604 23.122 1.00 22.82 216 TYR A CA 1
ATOM 1715 C C . TYR A 1 216 ? -0.971 15.819 22.852 1.00 24.20 216 TYR A C 1
ATOM 1716 O O . TYR A 1 216 ? 0.201 15.686 22.520 1.00 21.68 216 TYR A O 1
ATOM 1725 N N . TYR A 1 217 ? -1.506 17.000 23.034 1.00 24.84 217 TYR A N 1
ATOM 1726 C CA . TYR A 1 217 ? -0.839 18.211 22.681 1.00 23.88 217 TYR A CA 1
ATOM 1727 C C . TYR A 1 217 ? -0.258 19.030 23.814 1.00 29.16 217 TYR A C 1
ATOM 1728 O O . TYR A 1 217 ? -0.774 19.092 24.884 1.00 34.47 217 TYR A O 1
ATOM 1737 N N . SER A 1 218 ? 0.840 19.682 23.541 1.00 26.58 218 SER A N 1
ATOM 1738 C CA . SER A 1 218 ? 1.407 20.577 24.509 1.00 44.58 218 SER A CA 1
ATOM 1739 C C . SER A 1 218 ? 0.296 21.488 25.063 1.00 48.04 218 SER A C 1
ATOM 1740 O O . SER A 1 218 ? 0.521 22.364 25.882 1.00 42.83 218 SER A O 1
ATOM 1743 N N . PRO B 2 1 ? -20.279 12.173 -28.230 1.00 38.89 84 PRO C N 1
ATOM 1744 C CA . PRO B 2 1 ? -20.847 10.824 -28.424 1.00 50.29 84 PRO C CA 1
ATOM 1745 C C . PRO B 2 1 ? -20.458 9.878 -27.288 1.00 45.44 84 PRO C C 1
ATOM 1746 O O . PRO B 2 1 ? -19.346 9.987 -26.769 1.00 41.17 84 PRO C O 1
ATOM 1750 N N . LEU B 2 2 ? -21.359 8.976 -26.906 1.00 40.89 85 LEU C N 1
ATOM 1751 C CA . LEU B 2 2 ? -21.062 7.990 -25.867 1.00 43.40 85 LEU C CA 1
ATOM 1752 C C . LEU B 2 2 ? -19.724 7.281 -26.071 1.00 42.39 85 LEU C C 1
ATOM 1753 O O . LEU B 2 2 ? -19.434 6.773 -27.164 1.00 35.21 85 LEU C O 1
ATOM 1758 N N . GLY B 2 3 ? -18.918 7.260 -25.010 1.00 35.90 86 GLY C N 1
ATOM 1759 C CA . GLY B 2 3 ? -17.667 6.527 -25.004 1.00 28.49 86 GLY C CA 1
ATOM 1760 C C . GLY B 2 3 ? -16.484 7.282 -25.594 1.00 41.72 86 GLY C C 1
ATOM 1761 O O . GLY B 2 3 ? -15.324 6.837 -25.483 1.00 42.18 86 GLY C O 1
ATOM 1762 N N . SER B 2 4 ? -16.772 8.415 -26.236 1.00 44.79 87 SER C N 1
ATOM 1763 C CA . SER B 2 4 ? -15.730 9.252 -26.836 1.00 47.39 87 SER C CA 1
ATOM 1764 C C . SER B 2 4 ? -14.870 9.886 -25.750 1.00 44.92 87 SER C C 1
ATOM 1765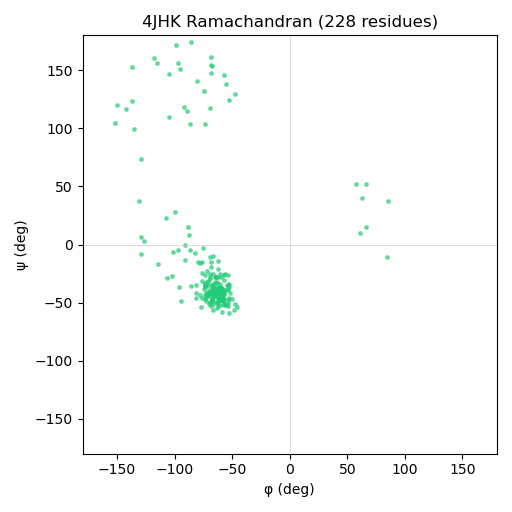 O O . SER B 2 4 ? -15.283 9.963 -24.583 1.00 44.42 87 SER C O 1
ATOM 1768 N N . MET B 2 5 ? -13.679 10.340 -26.129 1.00 43.99 88 MET C N 1
ATOM 1769 C CA . MET B 2 5 ? -12.749 10.869 -25.139 1.00 42.28 88 MET C CA 1
ATOM 1770 C C . MET B 2 5 ? -13.216 12.178 -24.523 1.00 37.91 88 MET C C 1
ATOM 1771 O O . MET B 2 5 ? -12.709 12.591 -23.478 1.00 47.75 88 MET C O 1
ATOM 1776 N N . SER B 2 6 ? -14.196 12.819 -25.154 1.00 38.04 89 SER C N 1
ATOM 1777 C CA . SER B 2 6 ? -14.811 14.003 -24.562 1.00 42.39 89 SER C CA 1
ATOM 1778 C C . SER B 2 6 ? -15.562 13.600 -23.293 1.00 31.22 89 SER C C 1
ATOM 1779 O O . SER B 2 6 ? -15.754 14.404 -22.392 1.00 32.84 89 SER C O 1
ATOM 1782 N N . ARG B 2 7 ? -15.975 12.340 -23.238 1.00 38.11 90 ARG C N 1
ATOM 1783 C CA . ARG B 2 7 ? -16.675 11.804 -22.087 1.00 33.54 90 ARG C CA 1
ATOM 1784 C C . ARG B 2 7 ? -15.744 11.182 -21.034 1.00 36.52 90 ARG C C 1
ATOM 1785 O O . ARG B 2 7 ? -16.175 10.934 -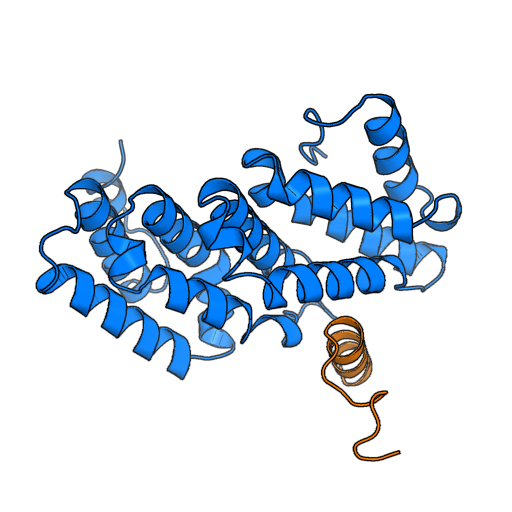19.904 1.00 33.91 90 ARG C O 1
ATOM 1793 N N . ILE B 2 8 ? -14.481 10.949 -21.404 1.00 30.37 91 ILE C N 1
ATOM 1794 C CA . ILE B 2 8 ? -13.457 10.420 -20.494 1.00 27.58 91 ILE C CA 1
ATOM 1795 C C . ILE B 2 8 ? -13.327 11.286 -19.241 1.00 24.84 91 ILE C C 1
ATOM 1796 O O . ILE B 2 8 ? -13.346 12.515 -19.336 1.00 30.72 91 ILE C O 1
ATOM 1801 N N . LYS B 2 9 ? -13.200 10.648 -18.078 1.00 20.36 92 LYS C N 1
ATOM 1802 C CA . LYS B 2 9 ? -13.290 11.352 -16.788 1.00 27.12 92 LYS C CA 1
ATOM 1803 C C . LYS B 2 9 ? -12.367 12.560 -16.648 1.00 23.96 92 LYS C C 1
ATOM 1804 O O . LYS B 2 9 ? -11.152 12.462 -16.824 1.00 24.46 92 LYS C O 1
ATOM 1810 N N . ASN B 2 10 ? -12.979 13.698 -16.333 1.00 31.10 93 ASN C N 1
ATOM 1811 C CA . ASN B 2 10 ? -12.328 15.004 -16.371 1.00 25.42 93 ASN C CA 1
ATOM 1812 C C . ASN B 2 10 ? -12.846 15.803 -15.201 1.00 20.87 93 ASN C C 1
ATOM 1813 O O . ASN B 2 10 ? -14.040 16.069 -15.132 1.00 27.52 93 ASN C O 1
ATOM 1818 N N . TRP B 2 11 ? -11.977 16.171 -14.267 1.00 21.81 94 TRP C N 1
ATOM 1819 C CA . TRP B 2 11 ? -12.435 16.898 -13.080 1.00 24.69 94 TRP C CA 1
ATOM 1820 C C . TRP B 2 11 ? -13.168 18.192 -13.422 1.00 24.18 94 TRP C C 1
ATOM 1821 O O . TRP B 2 11 ? -14.239 18.468 -12.874 1.00 24.39 94 TRP C O 1
ATOM 1832 N N . GLY B 2 12 ? -12.584 18.978 -14.322 1.00 23.39 95 GLY C N 1
ATOM 1833 C CA . GLY B 2 12 ? -13.219 20.191 -14.808 1.00 25.36 95 GLY C CA 1
ATOM 1834 C C . GLY B 2 12 ? -14.628 19.937 -15.310 1.00 23.43 95 GLY C C 1
ATOM 1835 O O . GLY B 2 12 ? -15.545 20.708 -15.030 1.00 25.93 95 GLY C O 1
ATOM 1836 N N . ASP B 2 13 ? -14.810 18.837 -16.033 1.00 19.86 96 ASP C N 1
ATOM 1837 C CA . ASP B 2 13 ? -16.113 18.510 -16.589 1.00 21.59 96 ASP C CA 1
ATOM 1838 C C . ASP B 2 13 ? -17.080 18.114 -15.478 1.00 27.07 96 ASP C C 1
ATOM 1839 O O . ASP B 2 13 ? -18.193 18.650 -15.386 1.00 23.24 96 ASP C O 1
ATOM 1844 N N . GLU B 2 14 ? -16.636 17.185 -14.634 1.00 26.68 97 GLU C N 1
ATOM 1845 C CA . GLU B 2 14 ? -17.450 16.657 -13.551 1.00 24.02 97 GLU C CA 1
ATOM 1846 C C . GLU B 2 14 ? -18.017 17.764 -12.683 1.00 28.81 97 GLU C C 1
ATOM 1847 O O . GLU B 2 14 ? -19.162 17.693 -12.227 1.00 26.18 97 GLU C O 1
ATOM 1853 N N . VAL B 2 15 ? -17.212 18.801 -12.484 1.00 28.05 98 VAL C N 1
ATOM 1854 C CA . VAL B 2 15 ? -17.622 19.941 -11.676 1.00 31.16 98 VAL C CA 1
ATOM 1855 C C . VAL B 2 15 ? -18.678 20.788 -12.402 1.00 34.90 98 VAL C C 1
ATOM 1856 O O . VAL B 2 15 ? -19.680 21.174 -11.796 1.00 39.43 98 VAL C O 1
ATOM 1860 N N . GLU B 2 16 ? -18.479 21.051 -13.696 1.00 36.02 99 GLU C N 1
ATOM 1861 C CA . GLU B 2 16 ? -19.527 21.709 -14.486 1.00 34.16 99 GLU C CA 1
ATOM 1862 C C . GLU B 2 16 ? -20.819 20.867 -14.509 1.00 33.03 99 GLU C C 1
ATOM 1863 O O . GLU B 2 16 ? -21.901 21.384 -14.257 1.00 40.09 99 GLU C O 1
ATOM 1869 N N . GLU B 2 17 ? -20.689 19.571 -14.780 1.00 28.19 100 GLU C N 1
ATOM 1870 C CA . GLU B 2 17 ? -21.810 18.633 -14.721 1.00 24.66 100 GLU C CA 1
ATOM 1871 C C . GLU B 2 17 ? -22.556 18.703 -13.385 1.00 40.67 100 GLU C C 1
ATOM 1872 O O . GLU B 2 17 ? -23.767 18.533 -13.340 1.00 53.69 100 GLU C O 1
ATOM 1878 N N . GLN B 2 18 ? -21.835 18.962 -12.297 1.00 47.28 101 GLN C N 1
ATOM 1879 C CA . GLN B 2 18 ? -22.458 19.053 -10.980 1.00 36.56 101 GLN C CA 1
ATOM 1880 C C . GLN B 2 18 ? -23.080 20.427 -10.788 1.00 46.80 101 GLN C C 1
ATOM 1881 O O . GLN B 2 18 ? -24.183 20.546 -10.258 1.00 51.90 101 GLN C O 1
ATOM 1887 N N . GLU B 2 19 ? -22.366 21.461 -11.223 1.00 39.60 102 GLU C N 1
ATOM 1888 C CA . GLU B 2 19 ? -22.806 22.841 -11.032 1.00 43.64 102 GLU C CA 1
ATOM 1889 C C . GLU B 2 19 ? -24.152 23.144 -11.690 1.00 47.89 102 GLU C C 1
ATOM 1890 O O . GLU B 2 19 ? -24.988 23.851 -11.117 1.00 50.26 102 GLU C O 1
ATOM 1896 N N . MET B 2 20 ? -24.353 22.614 -12.895 1.00 48.07 103 MET C N 1
ATOM 1897 C CA . MET B 2 20 ? -25.583 22.850 -13.635 1.00 49.33 103 MET C CA 1
ATOM 1898 C C . MET B 2 20 ? -26.675 21.921 -13.154 1.00 53.86 103 MET C C 1
ATOM 1899 O O . MET B 2 20 ? -27.847 22.297 -13.093 1.00 55.84 103 MET C O 1
ATOM 1904 N N . ARG B 2 21 ? -26.278 20.711 -12.782 1.00 48.35 104 ARG C N 1
ATOM 1905 C CA . ARG B 2 21 ? -27.207 19.752 -12.207 1.00 43.50 104 ARG C CA 1
ATOM 1906 C C . ARG B 2 21 ? -27.712 20.233 -10.838 1.00 55.55 104 ARG C C 1
ATOM 1907 O O . ARG B 2 21 ? -28.648 19.653 -10.289 1.00 51.50 104 ARG C O 1
ATOM 1915 N N . THR B 2 22 ? -27.105 21.292 -10.293 1.00 50.57 105 THR C N 1
ATOM 1916 C CA . THR B 2 22 ? -27.513 21.822 -8.982 1.00 56.79 105 THR C CA 1
ATOM 1917 C C . THR B 2 22 ? -27.857 23.321 -8.996 1.00 56.51 105 THR C C 1
ATOM 1918 O O . THR B 2 22 ? -27.804 23.986 -10.036 1.00 61.64 105 THR C O 1
#

CATH classification: 1.25.40.180

Radius of gyration: 18.6 Å; Cα contacts (8 Å, |Δi|>4): 278; chains: 2; bounding box: 38×47×56 Å

InterPro domains:
  IPR003890 MIF4G-like, type 3 [PF02854] (9-202)
  IPR003890 MIF4G-like, type 3 [SM00543] (3-205)
  IPR016024 Armadillo-type fold [SSF48371] (11-207)
  IPR051367 mRNA Translation Regulation/Replication-dependent Histone mRNA Translation [PTHR23254] (5-221)

Nearest PDB structures (foldseek):
  4jhj-assembly1_A  TM=9.936E-01  e=2.582E-25  Danio rerio
  5z58-assembly1_V  TM=6.262E-01  e=7.497E-03  Homo sapiens
  6wg3-assembly1_D  TM=2.679E-01  e=1.025E-01  Homo sapiens
  1qjb-assembly1_A  TM=3.415E-01  e=1.173E+00  Homo sapiens
  3sog-assembly1_A-2  TM=1.627E-01  e=9.008E+00  Homo sapiens

B-factor: mean 32.37, std 14.64, range [8.29, 109.26]